Protein AF-A0A810QKS9-F1 (afdb_monomer_lite)

Radius of gyration: 25.67 Å; chains: 1; bounding box: 70×46×66 Å

Foldseek 3Di:
DFWEKEWEAEPVQWIKIWPIDDDAQVRVVVVPPDPKHFQGDPVVLLVLQFPDLDPVSVLVSLLVSQVRIDDPPDPDGDPSDMDTDDPPDDDPQGQKYKYAYSDAALCSGGIDMDRDPQFTCDPHHNGTFGNCSDPPGCPVPVVVVPLDDPQVVVVCVVVVDAQWWDDPHWIWGFNAWDQDPVGIDTWTATSRGPTDDDPPDTHHPVVLVVLLVQLLVPLQPCQVVLVVCVVDDPVSLLVSLLSSLQSLCVVLHPPNPLDCPDPSSVVSLVSNCRSPPVSPSDDCLPPPVSLVSSCVSHVSSSCVVNVD

Organism: NCBI:txid2714358

Sequence (308 aa):
MTRRRVIFVCKDGRRYITEEYSGDRSEYAARGRCLDSCDMDWPEIRDIFQEPATYTQFIKANLRAQAAYHSFRSENGNSGIVRNLRKGREGPYADKILFVYAAPLATGGRIFETNYTCFTPVPGLPYPACTGQGKKPCLECPLRQSFQTAELAQLQAEHNWPRAVHTDGDDAYLIGSQSNQAGLVPVYLFPDCQCALSSETLYPAEEYYRLREILRNDPSAFDDQCDLFRSYPLDWYKELALYAMRCVARTHGSPMAESVHDQSGQTAHDISKAIFEEQDLFDPYTDAAFLAAAERILPWYIRRYVNR

Secondary structure (DSSP, 8-state):
--EEEEEEE-TTS-EEEEPPEE--HHHHHHH-S-S-EESS-HHHHHHTTSS--SHHHHHHHHHHHHTTEE-TT-SS-----EEE--TTPPPPP-SEEEEEESS--TTS--EEEES-S-EE--TT-SSPEE-S--SS-GGG-HHHHH---HHHHHHHHHHT--SEEEETTEEEEEEEEEEETTEEEEEEE-TT--B---GGG-EEHHHHHHHHHHHHH-GGGGTT-HHHHHTS-HHHHHHHHHHHHHHHHHHH-SS--S-TTSHHHHHHHHHHHHHHTTT-SS-TTT-HHHHHHHHHHSHHHHHHHH--

pLDDT: mean 74.03, std 13.74, range [42.56, 93.38]

Structure (mmCIF, N/CA/C/O backbone):
data_AF-A0A810QKS9-F1
#
_entry.id   AF-A0A810QKS9-F1
#
loop_
_atom_site.group_PDB
_atom_site.id
_atom_site.type_symbol
_atom_site.label_atom_id
_atom_site.label_alt_id
_atom_site.label_comp_id
_atom_site.label_asym_id
_atom_site.label_entity_id
_atom_site.label_seq_id
_atom_site.pdbx_PDB_ins_code
_atom_site.Cartn_x
_atom_site.Cartn_y
_atom_site.Cartn_z
_atom_site.occupancy
_atom_site.B_iso_or_equiv
_atom_site.auth_seq_id
_atom_site.auth_comp_id
_atom_site.auth_asym_id
_atom_site.auth_atom_id
_atom_site.pdbx_PDB_model_num
ATOM 1 N N . MET A 1 1 ? 18.963 -9.579 -20.431 1.00 82.56 1 MET A N 1
ATOM 2 C CA . MET A 1 1 ? 19.547 -8.280 -20.050 1.00 82.56 1 MET A CA 1
ATOM 3 C C . MET A 1 1 ? 18.526 -7.579 -19.197 1.00 82.56 1 MET A C 1
ATOM 5 O O . MET A 1 1 ? 17.358 -7.568 -19.574 1.00 82.56 1 MET A O 1
ATOM 9 N N . THR A 1 2 ? 18.944 -7.085 -18.044 1.00 85.94 2 THR A N 1
ATOM 10 C CA . THR A 1 2 ? 18.061 -6.407 -17.101 1.00 85.94 2 THR A CA 1
ATOM 11 C C . THR A 1 2 ? 17.600 -5.082 -17.702 1.00 85.94 2 THR A C 1
ATOM 13 O O . THR A 1 2 ? 18.422 -4.281 -18.154 1.00 85.94 2 THR A O 1
ATOM 16 N N . ARG A 1 3 ? 16.285 -4.846 -17.722 1.00 83.56 3 ARG A N 1
ATOM 17 C CA . ARG A 1 3 ? 15.701 -3.590 -18.203 1.00 83.56 3 ARG A CA 1
ATOM 18 C C . ARG A 1 3 ? 15.574 -2.615 -17.055 1.00 83.56 3 ARG A C 1
ATOM 20 O O . ARG A 1 3 ? 14.871 -2.887 -16.081 1.00 83.56 3 ARG A O 1
ATOM 27 N N . ARG A 1 4 ? 16.238 -1.474 -17.167 1.00 89.94 4 ARG A N 1
ATOM 28 C CA . ARG A 1 4 ? 16.298 -0.468 -16.112 1.00 89.94 4 ARG A CA 1
ATOM 29 C C . ARG A 1 4 ? 15.712 0.845 -16.604 1.00 89.94 4 ARG A C 1
ATOM 31 O O . ARG A 1 4 ? 15.828 1.186 -17.778 1.00 89.94 4 ARG A O 1
ATOM 38 N N . ARG A 1 5 ? 15.069 1.602 -15.724 1.00 88.75 5 ARG A N 1
ATOM 39 C CA . ARG A 1 5 ? 14.619 2.971 -16.019 1.00 88.75 5 ARG A CA 1
ATOM 40 C C . ARG A 1 5 ? 15.006 3.900 -14.890 1.00 88.75 5 ARG A C 1
ATOM 42 O O . ARG A 1 5 ? 15.047 3.482 -13.737 1.00 88.75 5 ARG A O 1
ATOM 49 N N . VAL A 1 6 ? 15.248 5.162 -15.218 1.00 90.25 6 VAL A N 1
ATOM 50 C CA . VAL A 1 6 ? 15.557 6.182 -14.220 1.00 90.25 6 VAL A CA 1
ATOM 51 C C . VAL A 1 6 ? 14.395 7.167 -14.146 1.00 90.25 6 VAL A C 1
ATOM 53 O O . VAL A 1 6 ? 13.896 7.636 -15.171 1.00 90.25 6 VAL A O 1
ATOM 56 N N . ILE A 1 7 ? 13.932 7.458 -12.934 1.00 87.75 7 ILE A N 1
ATOM 57 C CA . ILE A 1 7 ? 12.869 8.421 -12.658 1.00 87.75 7 ILE A CA 1
ATOM 58 C C . ILE A 1 7 ? 13.458 9.567 -11.849 1.00 87.75 7 ILE A C 1
ATOM 60 O O . ILE A 1 7 ? 13.841 9.389 -10.697 1.00 87.75 7 ILE A O 1
ATOM 64 N N . PHE A 1 8 ? 13.470 10.763 -12.425 1.00 88.75 8 PHE A N 1
ATOM 65 C CA . PHE A 1 8 ? 13.762 11.980 -11.687 1.00 88.75 8 PHE A CA 1
ATOM 66 C C . PHE A 1 8 ? 12.512 12.533 -11.031 1.00 88.75 8 PHE A C 1
ATOM 68 O O . PHE A 1 8 ? 11.463 12.659 -11.673 1.00 88.75 8 PHE A O 1
ATOM 75 N N . VAL A 1 9 ? 12.646 12.919 -9.770 1.00 84.81 9 VAL A N 1
ATOM 76 C CA . VAL A 1 9 ? 11.569 13.507 -8.992 1.00 84.81 9 VAL A CA 1
ATOM 77 C C . VAL A 1 9 ? 11.935 14.918 -8.556 1.00 84.81 9 VAL A C 1
ATOM 79 O O . VAL A 1 9 ? 12.884 15.143 -7.806 1.00 84.81 9 VAL A O 1
ATOM 82 N N . CYS A 1 10 ? 11.136 15.879 -9.009 1.00 82.69 10 CYS A N 1
ATOM 83 C CA . CYS A 1 10 ? 11.227 17.272 -8.607 1.00 82.69 10 CYS A CA 1
ATOM 84 C C . CYS A 1 10 ? 10.698 17.510 -7.186 1.00 82.69 10 CYS A C 1
ATOM 86 O O . CYS A 1 10 ? 9.869 16.761 -6.673 1.00 82.69 10 CYS A O 1
ATOM 88 N N . LYS A 1 11 ? 11.124 18.630 -6.586 1.00 78.00 11 LYS A N 1
ATOM 89 C CA . LYS A 1 11 ? 10.658 19.095 -5.266 1.00 78.00 11 LYS A CA 1
ATOM 90 C C . LYS A 1 11 ? 9.143 19.320 -5.198 1.00 78.00 11 LYS A C 1
ATOM 92 O O . LYS A 1 11 ? 8.553 19.175 -4.141 1.00 78.00 11 LYS A O 1
ATOM 97 N N . ASP A 1 12 ? 8.528 19.662 -6.327 1.00 73.94 12 ASP A N 1
ATOM 98 C CA . ASP A 1 12 ? 7.083 19.875 -6.470 1.00 73.94 12 ASP A CA 1
ATOM 99 C C . ASP A 1 12 ? 6.299 18.586 -6.790 1.00 73.94 12 ASP A C 1
ATOM 101 O O . ASP A 1 12 ? 5.118 18.639 -7.129 1.00 73.94 12 ASP A O 1
ATOM 105 N N . GLY A 1 13 ? 6.954 17.422 -6.731 1.00 71.00 13 GLY A N 1
ATOM 106 C CA . GLY A 1 13 ? 6.340 16.120 -6.981 1.00 71.00 13 GLY A CA 1
ATOM 107 C C . GLY A 1 13 ? 6.195 15.746 -8.459 1.00 71.00 13 GLY A C 1
ATOM 108 O O . GLY A 1 13 ? 5.726 14.645 -8.758 1.00 71.00 13 GLY A O 1
ATOM 109 N N . ARG A 1 14 ? 6.609 16.599 -9.411 1.00 80.12 14 ARG A N 1
ATOM 110 C CA . ARG A 1 14 ? 6.653 16.214 -10.833 1.00 80.12 14 ARG A CA 1
ATOM 111 C C . ARG A 1 14 ? 7.694 15.124 -11.066 1.00 80.12 14 ARG A C 1
ATOM 113 O O . ARG A 1 14 ? 8.787 15.160 -10.504 1.00 80.12 14 ARG A O 1
ATOM 120 N N . ARG A 1 15 ? 7.357 14.173 -11.939 1.00 83.56 15 ARG A N 1
ATOM 121 C CA . ARG A 1 15 ? 8.188 13.002 -12.238 1.00 83.56 15 ARG A CA 1
ATOM 122 C C . ARG A 1 15 ? 8.530 12.943 -13.715 1.00 83.56 15 ARG A C 1
ATOM 124 O O . ARG A 1 15 ? 7.676 13.194 -14.570 1.00 83.56 15 ARG A O 1
ATOM 131 N N . TYR A 1 16 ? 9.764 12.565 -13.999 1.00 86.62 16 TYR A N 1
ATOM 132 C CA . TYR A 1 16 ? 10.303 12.474 -15.344 1.00 86.62 16 TYR A CA 1
ATOM 133 C C . TYR A 1 16 ? 11.022 11.147 -15.507 1.00 86.62 16 TYR A C 1
ATOM 135 O O . TYR A 1 16 ? 11.885 10.822 -14.704 1.00 86.62 16 TYR A O 1
ATOM 143 N N . ILE A 1 17 ? 10.654 10.376 -16.522 1.00 87.00 17 ILE A N 1
ATOM 144 C CA . ILE A 1 17 ? 11.193 9.038 -16.752 1.00 87.00 17 ILE A CA 1
ATOM 145 C C . ILE A 1 17 ? 12.043 9.015 -18.016 1.00 87.00 17 ILE A C 1
ATOM 147 O O . ILE A 1 17 ? 11.663 9.596 -19.036 1.00 87.00 17 ILE A O 1
ATOM 151 N N . THR A 1 18 ? 13.185 8.344 -17.943 1.00 89.00 18 THR A N 1
ATOM 152 C CA . THR A 1 18 ? 14.065 8.112 -19.090 1.00 89.00 18 THR A CA 1
ATOM 153 C C . THR A 1 18 ? 13.508 7.034 -20.015 1.00 89.00 18 THR A C 1
ATOM 155 O O . THR A 1 18 ? 12.589 6.271 -19.681 1.00 89.00 18 THR A O 1
ATOM 158 N N . GLU A 1 19 ? 14.124 6.916 -21.185 1.00 85.56 19 GLU A N 1
ATOM 159 C CA . GLU A 1 19 ? 14.077 5.676 -21.952 1.00 85.56 19 GLU A CA 1
ATOM 160 C C . GLU A 1 19 ? 14.700 4.504 -21.173 1.00 85.56 19 GLU A C 1
ATOM 162 O O . GLU A 1 19 ? 15.240 4.662 -20.072 1.00 85.56 19 GLU A O 1
ATOM 167 N N . GLU A 1 20 ? 14.511 3.301 -21.703 1.00 86.25 20 GLU A N 1
ATOM 168 C CA . GLU A 1 20 ? 15.001 2.079 -21.075 1.00 86.25 20 GLU A CA 1
ATOM 169 C C . GLU A 1 20 ? 16.515 1.944 -21.251 1.00 86.25 20 GLU A C 1
ATOM 171 O O . GLU A 1 20 ? 17.041 2.112 -22.345 1.00 86.25 20 GLU A O 1
ATOM 176 N N . TYR A 1 21 ? 17.187 1.586 -20.164 1.00 88.69 21 TYR A N 1
ATOM 177 C CA . TYR A 1 21 ? 18.567 1.134 -20.118 1.00 88.69 21 TYR A CA 1
ATOM 178 C C . TYR A 1 21 ? 18.559 -0.395 -20.094 1.00 88.69 21 TYR A C 1
ATOM 180 O O . TYR A 1 21 ? 18.263 -1.006 -19.065 1.00 88.69 21 TYR A O 1
ATOM 188 N N . SER A 1 22 ? 18.803 -1.022 -21.243 1.00 88.44 22 SER A N 1
ATOM 189 C CA . SER A 1 22 ? 18.749 -2.480 -21.379 1.00 88.44 22 SER A CA 1
ATOM 190 C C . SER A 1 22 ? 20.156 -3.059 -21.319 1.00 88.44 22 SER A C 1
ATOM 192 O O . SER A 1 22 ? 20.944 -2.851 -22.238 1.00 88.44 22 SER A O 1
ATOM 194 N N . GLY A 1 23 ? 20.470 -3.795 -20.252 1.00 88.38 23 GLY A N 1
ATOM 195 C CA . GLY A 1 23 ? 21.810 -4.351 -20.059 1.00 88.38 23 GLY A CA 1
ATOM 196 C C . GLY A 1 23 ? 22.832 -3.346 -19.518 1.00 88.38 23 GLY A C 1
ATOM 197 O O . GLY A 1 23 ? 22.568 -2.147 -19.444 1.00 88.38 23 GLY A O 1
ATOM 198 N N . ASP A 1 24 ? 24.002 -3.853 -19.156 1.00 91.38 24 ASP A N 1
ATOM 199 C CA . ASP A 1 24 ? 25.227 -3.123 -18.829 1.00 91.38 24 ASP A CA 1
ATOM 200 C C . ASP A 1 24 ? 26.437 -3.863 -19.434 1.00 91.38 24 ASP A C 1
ATOM 202 O O . ASP A 1 24 ? 26.260 -4.914 -20.061 1.00 91.38 24 ASP A O 1
ATOM 206 N N . ARG A 1 25 ? 27.655 -3.322 -19.306 1.00 92.31 25 ARG A N 1
ATOM 207 C CA . ARG A 1 25 ? 28.870 -3.909 -19.901 1.00 92.31 25 ARG A CA 1
ATOM 208 C C . ARG A 1 25 ? 29.005 -5.408 -19.612 1.00 92.31 25 ARG A C 1
ATOM 210 O O . ARG A 1 25 ? 29.181 -6.196 -20.545 1.00 92.31 25 ARG A O 1
ATOM 217 N N . SER A 1 26 ? 28.889 -5.811 -18.348 1.00 90.62 26 SER A N 1
ATOM 218 C CA . SER A 1 26 ? 28.980 -7.214 -17.929 1.00 90.62 26 SER A CA 1
ATOM 219 C C . SER A 1 26 ? 27.865 -8.079 -18.527 1.00 90.62 26 SER A C 1
ATOM 221 O O . SER A 1 26 ? 28.126 -9.185 -19.005 1.00 90.62 26 SER A O 1
ATOM 223 N N . GLU A 1 27 ? 26.624 -7.585 -18.562 1.00 91.56 27 GLU A N 1
ATOM 224 C CA . GLU A 1 27 ? 25.493 -8.300 -19.166 1.00 91.56 27 GLU A CA 1
ATOM 225 C C . GLU A 1 27 ? 25.637 -8.461 -20.689 1.00 91.56 27 GLU A C 1
ATOM 227 O O . GLU A 1 27 ? 25.261 -9.506 -21.228 1.00 91.56 27 GLU A O 1
ATOM 232 N N . TYR A 1 28 ? 26.189 -7.464 -21.389 1.00 89.19 28 TYR A N 1
ATOM 233 C CA . TYR A 1 28 ? 26.483 -7.554 -22.823 1.00 89.19 28 TYR A CA 1
ATOM 234 C C . TYR A 1 28 ? 27.626 -8.535 -23.102 1.00 89.19 28 TYR A C 1
ATOM 236 O O . TYR A 1 28 ? 27.492 -9.381 -23.987 1.00 89.19 28 TYR A O 1
ATOM 244 N N . ALA A 1 29 ? 28.701 -8.498 -22.308 1.00 86.50 29 ALA A N 1
ATOM 245 C CA . ALA A 1 29 ? 29.818 -9.435 -22.429 1.00 86.50 29 ALA A CA 1
ATOM 246 C C . ALA A 1 29 ? 29.372 -10.893 -22.210 1.00 86.50 29 ALA A C 1
ATOM 248 O O . ALA A 1 29 ? 29.742 -11.783 -22.977 1.00 86.50 29 ALA A O 1
ATOM 249 N N . ALA A 1 30 ? 28.513 -11.137 -21.214 1.00 86.94 30 ALA A N 1
ATOM 250 C CA . ALA A 1 30 ? 27.965 -12.463 -20.926 1.00 86.94 30 ALA A CA 1
ATOM 251 C C . ALA A 1 30 ? 27.002 -12.978 -22.013 1.00 86.94 30 ALA A C 1
ATOM 253 O O . ALA A 1 30 ? 26.828 -14.187 -22.172 1.00 86.94 30 ALA A O 1
ATOM 254 N N . ARG A 1 31 ? 26.369 -12.078 -22.777 1.00 80.31 31 ARG A N 1
ATOM 255 C CA . ARG A 1 31 ? 25.397 -12.427 -23.825 1.00 80.31 31 ARG A CA 1
ATOM 256 C C . ARG A 1 31 ? 26.047 -12.998 -25.096 1.00 80.31 31 ARG A C 1
ATOM 258 O O . ARG A 1 31 ? 25.349 -13.621 -25.898 1.00 80.31 31 ARG A O 1
ATOM 265 N N . GLY A 1 32 ? 27.355 -12.831 -25.297 1.00 70.69 32 GLY A N 1
ATOM 266 C CA . GLY A 1 32 ? 28.068 -13.358 -26.466 1.00 70.69 32 GLY A CA 1
ATOM 267 C C . GLY A 1 32 ? 27.872 -12.503 -27.725 1.00 70.69 32 GLY A C 1
ATOM 268 O O . GLY A 1 32 ? 28.113 -11.305 -27.679 1.00 70.69 32 GLY A O 1
ATOM 269 N N . ARG A 1 33 ? 27.475 -13.098 -28.866 1.00 68.12 33 ARG A N 1
ATOM 270 C CA . ARG A 1 33 ? 27.369 -12.443 -30.199 1.00 68.12 33 ARG A CA 1
ATOM 271 C C . ARG A 1 33 ? 26.273 -11.355 -30.268 1.00 68.12 33 ARG A C 1
ATOM 273 O O . ARG A 1 33 ? 25.289 -11.506 -30.990 1.00 68.12 33 ARG A O 1
ATOM 280 N N . CYS A 1 34 ? 26.423 -10.268 -29.522 1.00 70.25 34 CYS A N 1
ATOM 281 C CA . CYS A 1 34 ? 25.608 -9.065 -29.610 1.00 70.25 34 CYS A CA 1
ATOM 282 C C . CYS A 1 34 ? 26.444 -7.960 -30.267 1.00 70.25 34 CYS A C 1
ATOM 284 O O . CYS A 1 34 ? 27.600 -7.770 -29.903 1.00 70.25 34 CYS A O 1
ATOM 286 N N . LEU A 1 35 ? 25.883 -7.288 -31.275 1.00 77.69 35 LEU A N 1
ATOM 287 C CA . LEU A 1 35 ? 26.526 -6.134 -31.917 1.00 77.69 35 LEU A CA 1
ATOM 288 C C . LEU A 1 35 ? 26.316 -4.844 -31.118 1.00 77.69 35 LEU A C 1
ATOM 290 O O . LEU A 1 35 ? 27.048 -3.882 -31.325 1.00 77.69 35 LEU A O 1
ATOM 294 N N . ASP A 1 36 ? 25.319 -4.834 -30.232 1.00 83.31 36 ASP A N 1
ATOM 295 C CA . ASP A 1 36 ? 25.108 -3.748 -29.287 1.00 83.31 36 ASP A CA 1
ATOM 296 C C . ASP A 1 36 ? 26.025 -3.953 -28.074 1.00 83.31 36 ASP A C 1
ATOM 298 O O . ASP A 1 36 ? 26.280 -5.089 -27.654 1.00 83.31 36 ASP A O 1
ATOM 302 N N . SER A 1 37 ? 26.518 -2.857 -27.508 1.00 86.75 37 SER A N 1
ATOM 303 C CA . SER A 1 37 ? 27.416 -2.888 -26.356 1.00 86.75 37 SER A CA 1
ATOM 304 C C . SER A 1 37 ? 27.164 -1.723 -25.404 1.00 86.75 37 SER A C 1
ATOM 306 O O . SER A 1 37 ? 26.451 -0.765 -25.716 1.00 86.75 37 SER A O 1
ATOM 308 N N . CYS A 1 38 ? 27.753 -1.821 -24.215 1.00 90.06 38 CYS A N 1
ATOM 309 C CA . CYS A 1 38 ? 27.807 -0.733 -23.256 1.00 90.06 38 CYS A CA 1
ATOM 310 C C . CYS A 1 38 ? 29.219 -0.623 -22.675 1.00 90.06 38 CYS A C 1
ATOM 312 O O . CYS A 1 38 ? 29.832 -1.643 -22.354 1.00 90.06 38 CYS A O 1
ATOM 314 N N . ASP A 1 39 ? 29.722 0.600 -22.525 1.00 91.50 39 ASP A N 1
ATOM 315 C CA . ASP A 1 39 ? 31.062 0.859 -21.982 1.00 91.50 39 ASP A CA 1
ATOM 316 C C . ASP A 1 39 ? 31.119 0.753 -20.452 1.00 91.50 39 ASP A C 1
ATOM 318 O O . ASP A 1 39 ? 32.199 0.592 -19.875 1.00 91.50 39 ASP A O 1
ATOM 322 N N . MET A 1 40 ? 29.962 0.849 -19.793 1.00 92.31 40 MET A N 1
ATOM 323 C CA . MET A 1 40 ? 29.830 0.996 -18.345 1.00 92.31 40 MET A CA 1
ATOM 324 C C . MET A 1 40 ? 29.010 -0.138 -17.728 1.00 92.31 40 MET A C 1
ATOM 326 O O . MET A 1 40 ? 28.017 -0.601 -18.295 1.00 92.31 40 MET A O 1
ATOM 330 N N . ASP A 1 41 ? 29.402 -0.563 -16.533 1.00 92.38 41 ASP A N 1
ATOM 331 C CA . ASP A 1 41 ? 28.567 -1.395 -15.674 1.00 92.38 41 ASP A CA 1
ATOM 332 C C . ASP A 1 41 ? 27.485 -0.552 -14.982 1.00 92.38 41 ASP A C 1
ATOM 334 O O . ASP A 1 41 ? 27.598 0.669 -14.832 1.00 92.38 41 ASP A O 1
ATOM 338 N N . TRP A 1 42 ? 26.410 -1.201 -14.523 1.00 91.94 42 TRP A N 1
ATOM 339 C CA . TRP A 1 42 ? 25.295 -0.485 -13.903 1.00 91.94 42 TRP A CA 1
ATOM 340 C C . TRP A 1 42 ? 25.683 0.421 -12.715 1.00 91.94 42 TRP A C 1
ATOM 342 O O . TRP A 1 42 ? 25.140 1.524 -12.641 1.00 91.94 42 TRP A O 1
ATOM 352 N N . PRO A 1 43 ? 26.608 0.045 -11.805 1.00 89.94 43 PRO A N 1
ATOM 353 C CA . PRO A 1 43 ? 27.059 0.950 -10.746 1.00 89.94 43 PRO A CA 1
ATOM 354 C C . PRO A 1 43 ? 27.662 2.259 -11.277 1.00 89.94 43 PRO A C 1
ATOM 356 O O . PRO A 1 43 ? 27.355 3.323 -10.751 1.00 89.94 43 PRO A O 1
ATOM 359 N N . GLU A 1 44 ? 28.432 2.205 -12.368 1.00 90.50 44 GLU A N 1
ATOM 360 C CA . GLU A 1 44 ? 29.043 3.388 -12.991 1.00 90.50 44 GLU A CA 1
ATOM 361 C C . GLU A 1 44 ? 27.968 4.297 -13.613 1.00 90.50 44 GLU A C 1
ATOM 363 O O . GLU A 1 44 ? 28.011 5.519 -13.470 1.00 90.50 44 GLU A O 1
ATOM 368 N N . ILE A 1 45 ? 26.948 3.701 -14.243 1.00 91.56 45 ILE A N 1
ATOM 369 C CA . ILE A 1 45 ? 25.789 4.433 -14.776 1.00 91.56 45 ILE A CA 1
ATOM 370 C C . ILE A 1 45 ? 24.985 5.075 -13.641 1.00 91.56 45 ILE A C 1
ATOM 372 O O . ILE A 1 45 ? 24.590 6.237 -13.740 1.00 91.56 45 ILE A O 1
ATOM 376 N N . ARG A 1 46 ? 24.750 4.339 -12.550 1.00 90.81 46 ARG A N 1
ATOM 377 C CA . ARG A 1 46 ? 24.056 4.831 -11.353 1.00 90.81 46 ARG A CA 1
ATOM 378 C C . ARG A 1 46 ? 24.778 6.039 -10.754 1.00 90.81 46 ARG A C 1
ATOM 380 O O . ARG A 1 46 ? 24.110 6.995 -10.357 1.00 90.81 46 ARG A O 1
ATOM 387 N N . ASP A 1 47 ? 26.108 6.027 -10.736 1.00 90.56 47 ASP A N 1
ATOM 388 C CA . ASP A 1 47 ? 26.912 7.103 -10.155 1.00 90.56 47 ASP A CA 1
ATOM 389 C C . ASP A 1 47 ? 26.771 8.441 -10.895 1.00 90.56 47 ASP A C 1
ATOM 391 O O . ASP A 1 47 ? 26.779 9.506 -10.274 1.00 90.56 47 ASP A O 1
ATOM 395 N N . ILE A 1 48 ? 26.506 8.410 -12.206 1.00 92.38 48 ILE A N 1
ATOM 396 C CA . ILE A 1 48 ? 26.212 9.612 -13.009 1.00 92.38 48 ILE A CA 1
ATOM 397 C C . ILE A 1 48 ? 24.983 10.372 -12.471 1.00 92.38 48 ILE A C 1
ATOM 399 O O . ILE A 1 48 ? 24.875 11.591 -12.641 1.00 92.38 48 ILE A O 1
ATOM 403 N N . PHE A 1 49 ? 24.064 9.674 -11.802 1.00 90.88 49 PHE A N 1
ATOM 404 C CA . PHE A 1 49 ? 22.810 10.223 -11.297 1.00 90.88 49 PHE A CA 1
ATOM 405 C C . PHE A 1 49 ? 22.822 10.606 -9.805 1.00 90.88 49 PHE A C 1
ATOM 407 O O . PHE A 1 49 ? 21.768 10.983 -9.295 1.00 90.88 49 PHE A O 1
ATOM 414 N N . GLN A 1 50 ? 23.959 10.568 -9.097 1.00 84.25 50 GLN A N 1
ATOM 415 C CA . GLN A 1 50 ? 23.996 10.949 -7.669 1.00 84.25 50 GLN A CA 1
ATOM 416 C C . GLN A 1 50 ? 23.829 12.458 -7.427 1.00 84.25 50 GLN A C 1
ATOM 418 O O . GLN A 1 50 ? 23.094 12.884 -6.535 1.00 84.25 50 GLN A O 1
ATOM 423 N N . GLU A 1 51 ? 24.501 13.264 -8.244 1.00 80.56 51 GLU A N 1
ATOM 424 C CA . GLU A 1 51 ? 24.594 14.722 -8.095 1.00 80.56 51 GLU A CA 1
ATOM 425 C C . GLU A 1 51 ? 23.410 15.544 -8.655 1.00 80.56 51 GLU A C 1
ATOM 427 O O . GLU A 1 51 ? 23.135 16.627 -8.125 1.00 80.56 51 GLU A O 1
ATOM 432 N N . PRO A 1 52 ? 22.686 15.117 -9.715 1.00 85.94 52 PRO A N 1
ATOM 433 C CA . PRO A 1 52 ? 21.596 15.901 -10.288 1.00 85.94 52 PRO A CA 1
ATOM 434 C C . PRO A 1 52 ? 20.528 16.340 -9.275 1.00 85.94 52 PRO A C 1
ATOM 436 O O . PRO A 1 52 ? 19.737 15.546 -8.776 1.00 85.94 52 PRO A O 1
ATOM 439 N N . ALA A 1 53 ? 20.453 17.650 -9.031 1.00 85.25 53 ALA A N 1
ATOM 440 C CA . ALA A 1 53 ? 19.482 18.285 -8.134 1.00 85.25 53 ALA A CA 1
ATOM 441 C C . ALA A 1 53 ? 18.337 18.982 -8.889 1.00 85.25 53 ALA A C 1
ATOM 443 O O . ALA A 1 53 ? 17.346 19.416 -8.301 1.00 85.25 53 ALA A O 1
ATOM 444 N N . THR A 1 54 ? 18.486 19.148 -10.202 1.00 90.00 54 THR A N 1
ATOM 445 C CA . THR A 1 54 ? 17.557 19.881 -11.066 1.00 90.00 54 THR A CA 1
ATOM 446 C C . THR A 1 54 ? 17.244 19.073 -12.315 1.00 90.00 54 THR A C 1
ATOM 448 O O . THR A 1 54 ? 18.053 18.257 -12.754 1.00 90.00 54 THR A O 1
ATOM 451 N N . TYR A 1 55 ? 16.093 19.344 -12.934 1.00 88.38 55 TYR A N 1
ATOM 452 C CA . TYR A 1 55 ? 15.699 18.686 -14.182 1.00 88.38 55 TYR A CA 1
ATOM 453 C C . TYR A 1 55 ? 16.771 18.842 -15.272 1.00 88.38 55 TYR A C 1
ATOM 455 O O . TYR A 1 55 ? 17.141 17.873 -15.920 1.00 88.38 55 TYR A O 1
ATOM 463 N N . THR A 1 56 ? 17.352 20.034 -15.420 1.00 91.06 56 THR A N 1
ATOM 464 C CA . THR A 1 56 ? 18.411 20.287 -16.406 1.00 91.06 56 THR A CA 1
ATOM 465 C C . THR A 1 56 ? 19.672 19.463 -16.137 1.00 91.06 56 THR A C 1
ATOM 467 O O . THR A 1 56 ? 20.261 18.923 -17.071 1.00 91.06 56 THR A O 1
ATOM 470 N N . GLN A 1 57 ? 20.092 19.335 -14.873 1.00 92.81 57 GLN A N 1
ATOM 471 C CA . GLN A 1 57 ? 21.215 18.463 -14.508 1.00 92.81 57 GLN A CA 1
ATOM 472 C C . GLN A 1 57 ? 20.878 16.992 -14.761 1.00 92.81 57 GLN A C 1
ATOM 474 O O . GLN A 1 57 ? 21.726 16.255 -15.253 1.00 92.81 57 GLN A O 1
ATOM 479 N N . PHE A 1 58 ? 19.637 16.586 -14.494 1.00 93.38 58 PHE A N 1
ATOM 480 C CA . PHE A 1 58 ? 19.171 15.231 -14.757 1.00 93.38 58 PHE A CA 1
ATOM 481 C C . PHE A 1 58 ? 19.180 14.892 -16.252 1.00 93.38 58 PHE A C 1
ATOM 483 O O . PHE A 1 58 ? 19.647 13.823 -16.623 1.00 93.38 58 PHE A O 1
ATOM 490 N N . ILE A 1 59 ? 18.752 15.809 -17.127 1.00 92.06 59 ILE A N 1
ATOM 491 C CA . ILE A 1 59 ? 18.846 15.621 -18.583 1.00 92.06 59 ILE A CA 1
ATOM 492 C C . ILE A 1 59 ? 20.302 15.458 -19.028 1.00 92.06 59 ILE A C 1
ATOM 494 O O . ILE A 1 59 ? 20.605 14.563 -19.811 1.00 92.06 59 ILE A O 1
ATOM 498 N N . LYS A 1 60 ? 21.223 16.278 -18.506 1.00 91.44 60 LYS A N 1
ATOM 499 C CA . LYS A 1 60 ? 22.657 16.152 -18.818 1.00 91.44 60 LYS A CA 1
ATOM 500 C C . LYS A 1 60 ? 23.234 14.816 -18.342 1.00 91.44 60 LYS A C 1
ATOM 502 O O . LYS A 1 60 ? 23.990 14.189 -19.0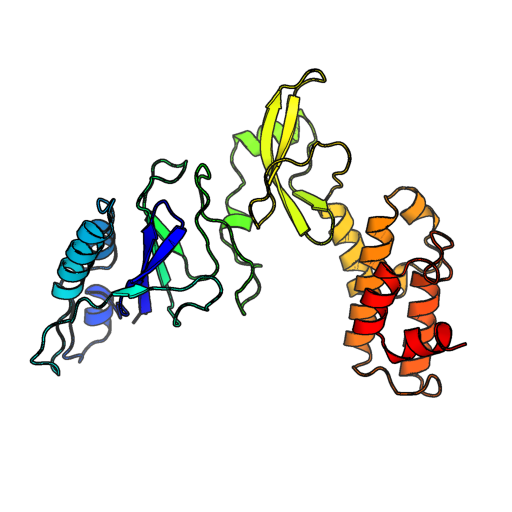78 1.00 91.44 60 LYS A O 1
ATOM 507 N N . ALA A 1 61 ? 22.852 14.371 -17.147 1.00 93.25 61 ALA A N 1
ATOM 508 C CA . ALA A 1 61 ? 23.212 13.059 -16.618 1.00 93.25 61 ALA A CA 1
ATOM 509 C C . ALA A 1 61 ? 22.657 11.925 -17.495 1.00 93.25 61 ALA A C 1
ATOM 511 O O . ALA A 1 61 ? 23.403 11.025 -17.865 1.00 93.25 61 ALA A O 1
ATOM 512 N N . ASN A 1 62 ? 21.393 12.023 -17.918 1.00 93.19 62 ASN A N 1
ATOM 513 C CA . ASN A 1 62 ? 20.760 11.069 -18.828 1.00 93.19 62 ASN A CA 1
ATOM 514 C C . ASN A 1 62 ? 21.496 10.984 -20.169 1.00 93.19 62 ASN A C 1
ATOM 516 O O . ASN A 1 62 ? 21.782 9.889 -20.632 1.00 93.19 62 ASN A O 1
ATOM 520 N N . LEU A 1 63 ? 21.857 12.120 -20.769 1.00 90.44 63 LEU A N 1
ATOM 521 C CA . LEU A 1 63 ? 22.634 12.145 -22.012 1.00 90.44 63 LEU A CA 1
ATOM 522 C C . LEU A 1 63 ? 24.006 11.484 -21.844 1.00 90.44 63 LEU A C 1
ATOM 524 O O . LEU A 1 63 ? 24.418 10.705 -22.697 1.00 90.44 63 LEU A O 1
ATOM 528 N N . ARG A 1 64 ? 24.695 11.749 -20.728 1.00 90.75 64 ARG A N 1
ATOM 529 C CA . ARG A 1 64 ? 25.991 11.130 -20.425 1.00 90.75 64 ARG A CA 1
ATOM 530 C C . ARG A 1 64 ? 25.876 9.617 -20.227 1.00 90.75 64 ARG A C 1
ATOM 532 O O . ARG A 1 64 ? 26.708 8.886 -20.746 1.00 90.75 64 ARG A O 1
ATOM 539 N N . ALA A 1 65 ? 24.860 9.159 -19.500 1.00 91.31 65 ALA A N 1
ATOM 540 C CA . ALA A 1 65 ? 24.601 7.737 -19.288 1.00 91.31 65 ALA A CA 1
ATOM 541 C C . ALA A 1 65 ? 24.223 7.026 -20.597 1.00 91.31 65 ALA A C 1
ATOM 543 O O . ALA A 1 65 ? 24.729 5.950 -20.890 1.00 91.31 65 ALA A O 1
ATOM 544 N N . GLN A 1 66 ? 23.376 7.649 -21.418 1.00 88.81 66 GLN A N 1
ATOM 545 C CA . GLN A 1 66 ? 22.985 7.127 -22.727 1.00 88.81 66 GLN A CA 1
ATOM 546 C C . GLN A 1 66 ? 24.163 7.061 -23.705 1.00 88.81 66 GLN A C 1
ATOM 548 O O . GLN A 1 66 ? 24.223 6.140 -24.509 1.00 88.81 66 GLN A O 1
ATOM 553 N N . ALA A 1 67 ? 25.129 7.978 -23.624 1.00 88.12 67 ALA A N 1
ATOM 554 C CA . ALA A 1 67 ? 26.326 7.935 -24.465 1.00 88.12 67 ALA A CA 1
ATOM 555 C C . ALA A 1 67 ? 27.212 6.697 -24.223 1.00 88.12 67 ALA A C 1
ATOM 557 O O . ALA A 1 67 ? 28.049 6.390 -25.064 1.00 88.12 67 ALA A O 1
ATOM 558 N N . ALA A 1 68 ? 27.023 5.982 -23.108 1.00 88.81 68 ALA A N 1
ATOM 559 C CA . ALA A 1 68 ? 27.722 4.730 -22.833 1.00 88.81 68 ALA A CA 1
ATOM 560 C C . ALA A 1 68 ? 27.127 3.520 -23.573 1.00 88.81 68 ALA A C 1
ATOM 562 O O . ALA A 1 68 ? 27.692 2.437 -23.471 1.00 88.81 68 ALA A O 1
ATOM 563 N N . TYR A 1 69 ? 25.984 3.662 -24.256 1.00 87.69 69 TYR A N 1
ATOM 564 C CA . TYR A 1 69 ? 25.324 2.584 -24.999 1.00 87.69 69 TYR A CA 1
ATOM 565 C C . TYR A 1 69 ? 25.528 2.754 -26.501 1.00 87.69 69 TYR A C 1
ATOM 567 O O . TYR A 1 69 ? 25.179 3.788 -27.071 1.00 87.69 69 TYR A O 1
ATOM 575 N N . HIS A 1 70 ? 25.996 1.697 -27.154 1.00 84.31 70 HIS A N 1
ATOM 576 C CA . HIS A 1 70 ? 26.279 1.684 -28.584 1.00 84.31 70 HIS A CA 1
ATOM 577 C C . HIS A 1 70 ? 25.327 0.717 -29.267 1.00 84.31 70 HIS A C 1
ATOM 579 O O . HIS A 1 70 ? 25.388 -0.487 -29.017 1.00 84.31 70 HIS A O 1
ATOM 585 N N . SER A 1 71 ? 24.439 1.238 -30.119 1.00 75.06 71 SER A N 1
ATOM 586 C CA . SER A 1 71 ? 23.614 0.392 -30.980 1.00 75.06 71 SER A CA 1
ATOM 587 C C . SER A 1 71 ? 24.155 0.365 -32.398 1.00 75.06 71 SER A C 1
ATOM 589 O O . SER A 1 71 ? 24.436 1.403 -32.994 1.00 75.06 71 SER A O 1
ATOM 591 N N . PHE A 1 72 ? 24.222 -0.831 -32.976 1.00 58.56 72 PHE A N 1
ATOM 592 C CA . PHE A 1 72 ? 24.681 -1.025 -34.351 1.00 58.56 72 PHE A CA 1
ATOM 593 C C . PHE A 1 72 ? 23.669 -0.532 -35.408 1.00 58.56 72 PHE A C 1
ATOM 595 O O . PHE A 1 72 ? 24.008 -0.416 -36.583 1.00 58.56 72 PHE A O 1
ATOM 602 N N . ARG A 1 73 ? 22.405 -0.273 -35.030 1.00 53.59 73 ARG A N 1
ATOM 603 C CA . ARG A 1 73 ? 21.292 -0.016 -35.971 1.00 53.59 73 ARG A CA 1
ATOM 604 C C . ARG A 1 73 ? 20.837 1.441 -36.093 1.00 53.59 73 ARG A C 1
ATOM 606 O O . ARG A 1 73 ? 19.922 1.702 -36.871 1.00 53.59 73 ARG A O 1
ATOM 613 N N . SER A 1 74 ? 21.429 2.383 -35.367 1.00 52.84 74 SER A N 1
ATOM 614 C CA . SER A 1 74 ? 20.971 3.778 -35.362 1.00 52.84 74 SER A CA 1
ATOM 615 C C . SER A 1 74 ? 22.120 4.757 -35.602 1.00 52.84 74 SER A C 1
ATOM 617 O O . SER A 1 74 ? 22.927 4.992 -34.711 1.00 52.84 74 SER A O 1
ATOM 619 N N . GLU A 1 75 ? 22.146 5.376 -36.789 1.00 47.72 75 GLU A N 1
ATOM 620 C CA . GLU A 1 75 ? 23.023 6.521 -37.118 1.00 47.72 75 GLU A CA 1
ATOM 621 C C . GLU A 1 75 ? 22.677 7.779 -36.298 1.00 47.72 75 GLU A C 1
ATOM 623 O O . GLU A 1 75 ? 23.501 8.677 -36.140 1.00 47.72 75 GLU A O 1
ATOM 628 N N . ASN A 1 76 ? 21.474 7.825 -35.719 1.00 47.81 76 ASN A N 1
ATOM 629 C CA . ASN A 1 76 ? 21.063 8.854 -34.775 1.00 47.81 76 ASN A CA 1
ATOM 630 C C . ASN A 1 76 ? 21.318 8.346 -33.355 1.00 47.81 76 ASN A C 1
ATOM 632 O O . ASN A 1 76 ? 20.615 7.450 -32.886 1.00 47.81 76 ASN A O 1
ATOM 636 N N . GLY A 1 77 ? 22.333 8.907 -32.695 1.00 50.94 77 GLY A N 1
ATOM 637 C CA . GLY A 1 77 ? 22.707 8.563 -31.324 1.00 50.94 77 GLY A CA 1
ATOM 638 C C . GLY A 1 77 ? 21.537 8.628 -30.335 1.00 50.94 77 GLY A C 1
ATOM 639 O O . GLY A 1 77 ? 20.516 9.274 -30.585 1.00 50.94 77 GLY A O 1
ATOM 640 N N . ASN A 1 78 ? 21.702 7.943 -29.200 1.00 54.34 78 ASN A N 1
ATOM 641 C CA . ASN A 1 78 ? 20.677 7.805 -28.167 1.00 54.34 78 ASN A CA 1
ATOM 642 C C . ASN A 1 78 ? 20.053 9.160 -27.812 1.00 54.34 78 ASN A C 1
ATOM 644 O O . ASN A 1 78 ? 20.721 10.083 -27.349 1.00 54.34 78 ASN A O 1
ATOM 648 N N . SER A 1 79 ? 18.745 9.265 -28.044 1.00 58.94 79 SER A N 1
ATOM 649 C CA . SER A 1 79 ? 18.013 10.533 -28.122 1.00 58.94 79 SER A CA 1
ATOM 650 C C . SER A 1 79 ? 17.927 11.314 -26.802 1.00 58.94 79 SER A C 1
ATOM 652 O O . SER A 1 79 ? 17.457 12.453 -26.777 1.00 58.94 79 SER A O 1
ATOM 654 N N . GLY A 1 80 ? 18.339 10.701 -25.686 1.00 62.66 80 GLY A N 1
ATOM 655 C CA . GLY A 1 80 ? 18.256 11.294 -24.355 1.00 62.66 80 GLY A CA 1
ATOM 656 C C . GLY A 1 80 ? 16.830 11.666 -23.946 1.00 62.66 80 GLY A C 1
ATOM 657 O O . GLY A 1 80 ? 16.662 12.507 -23.059 1.00 62.66 80 GLY A O 1
ATOM 658 N N . ILE A 1 81 ? 15.810 11.077 -24.585 1.00 75.06 81 ILE A N 1
ATOM 659 C CA . ILE A 1 81 ? 14.413 11.439 -24.363 1.00 75.06 81 ILE A CA 1
ATOM 660 C C . ILE A 1 81 ? 14.036 11.170 -22.909 1.00 75.06 81 ILE A C 1
ATOM 662 O O . ILE A 1 81 ? 14.255 10.098 -22.340 1.00 75.06 81 ILE A O 1
ATOM 666 N N . VAL A 1 82 ? 13.397 12.173 -22.322 1.00 78.56 82 VAL A N 1
ATOM 667 C CA . VAL A 1 82 ? 12.802 12.099 -20.997 1.00 78.56 82 VAL A CA 1
ATOM 668 C C . VAL A 1 82 ? 11.350 12.532 -21.109 1.00 78.56 82 VAL A C 1
ATOM 670 O O . VAL A 1 82 ? 11.030 13.558 -21.707 1.00 78.56 82 VAL A O 1
ATOM 673 N N . ARG A 1 83 ? 10.448 11.723 -20.554 1.00 83.19 83 ARG A N 1
ATOM 674 C CA . ARG A 1 83 ? 8.998 11.931 -20.645 1.00 83.19 83 ARG A CA 1
ATOM 675 C C . ARG A 1 83 ? 8.433 12.301 -19.285 1.00 83.19 83 ARG A C 1
ATOM 677 O O . ARG A 1 83 ? 8.874 11.788 -18.260 1.00 83.19 83 ARG A O 1
ATOM 684 N N . ASN A 1 84 ? 7.419 13.161 -19.268 1.00 80.81 84 ASN A N 1
ATOM 685 C CA . ASN A 1 84 ? 6.680 13.448 -18.042 1.00 80.81 84 ASN A CA 1
ATOM 686 C C . ASN A 1 84 ? 5.837 12.227 -17.638 1.00 80.81 84 ASN A C 1
ATOM 688 O O . ASN A 1 84 ? 5.012 11.746 -18.419 1.00 80.81 84 ASN A O 1
ATOM 692 N N . LEU A 1 85 ? 6.030 11.746 -16.411 1.00 72.81 85 LEU A N 1
ATOM 693 C CA . LEU A 1 85 ? 5.263 10.650 -15.835 1.00 72.81 85 LEU A CA 1
ATOM 694 C C . LEU A 1 85 ? 4.133 11.218 -14.967 1.00 72.81 85 LEU A C 1
ATOM 696 O O . LEU A 1 85 ? 4.308 11.501 -13.776 1.00 72.81 85 LEU A O 1
ATOM 700 N N . ARG A 1 86 ? 2.957 11.392 -15.581 1.00 65.56 86 ARG A N 1
ATOM 701 C CA . ARG A 1 86 ? 1.768 11.955 -14.919 1.00 65.56 86 ARG A CA 1
ATOM 702 C C . ARG A 1 86 ? 1.364 11.138 -13.682 1.00 65.56 86 ARG A C 1
ATOM 704 O O . ARG A 1 86 ? 1.528 9.918 -13.640 1.00 65.56 86 ARG A O 1
ATOM 711 N N . LYS A 1 87 ? 0.831 11.819 -12.661 1.00 55.59 87 LYS A N 1
ATOM 712 C CA . LYS A 1 87 ? 0.296 11.197 -11.435 1.00 55.59 87 LYS A CA 1
ATOM 713 C C . LYS A 1 87 ? -0.787 10.168 -11.805 1.00 55.59 87 LYS A C 1
ATOM 715 O O . LYS A 1 87 ? -1.613 10.447 -12.668 1.00 55.59 87 LYS A O 1
ATOM 720 N N . GLY A 1 88 ? -0.741 8.979 -11.199 1.00 48.47 88 GLY A N 1
ATOM 721 C CA . GLY A 1 88 ? -1.715 7.899 -11.426 1.00 48.47 88 GLY A CA 1
ATOM 722 C C . GLY A 1 88 ? -1.567 7.095 -12.726 1.00 48.47 88 GLY A C 1
ATOM 723 O O . GLY A 1 88 ? -2.373 6.203 -12.963 1.00 48.47 88 GLY A O 1
ATOM 724 N N . ARG A 1 89 ? -0.565 7.369 -13.578 1.00 54.72 89 ARG A N 1
ATOM 725 C CA . ARG A 1 89 ? -0.237 6.472 -14.700 1.00 54.72 89 ARG A CA 1
ATOM 726 C C . ARG A 1 89 ? 0.815 5.455 -14.281 1.00 54.72 89 ARG A C 1
ATOM 728 O O . ARG A 1 89 ? 1.843 5.838 -13.720 1.00 54.72 89 ARG A O 1
ATOM 735 N N . GLU A 1 90 ? 0.568 4.186 -14.606 1.00 50.69 90 GLU A N 1
ATOM 736 C CA . GLU A 1 90 ? 1.581 3.136 -14.515 1.00 50.69 90 GLU A CA 1
ATOM 737 C C . GLU A 1 90 ? 2.801 3.541 -15.357 1.00 50.69 90 GLU A C 1
ATOM 739 O O . GLU A 1 90 ? 2.678 3.985 -16.505 1.00 50.69 90 GLU A O 1
ATOM 744 N N . GLY A 1 91 ? 3.988 3.439 -14.758 1.00 59.91 91 GLY A N 1
ATOM 745 C CA . GLY A 1 91 ? 5.233 3.576 -15.499 1.00 59.91 91 GLY A CA 1
ATOM 746 C C . GLY A 1 91 ? 5.370 2.430 -16.508 1.00 59.91 91 GLY A C 1
ATOM 747 O O . GLY A 1 91 ? 4.887 1.329 -16.242 1.00 59.91 91 GLY A O 1
ATOM 748 N N . PRO A 1 92 ? 6.010 2.653 -17.668 1.00 65.44 92 PRO A N 1
ATOM 749 C CA . PRO A 1 92 ? 6.338 1.569 -18.587 1.00 65.44 92 PRO A CA 1
ATOM 750 C C . PRO A 1 92 ? 7.145 0.480 -17.870 1.00 65.44 92 PRO A C 1
ATOM 752 O O . PRO A 1 92 ? 7.977 0.786 -17.014 1.00 65.44 92 PRO A O 1
ATOM 755 N N . TYR A 1 93 ? 6.893 -0.777 -18.240 1.00 68.81 93 TYR A N 1
ATOM 756 C CA . TYR A 1 93 ? 7.504 -1.946 -17.611 1.00 68.81 93 TYR A CA 1
ATOM 757 C C . TYR A 1 93 ? 9.041 -1.830 -17.575 1.00 68.81 93 TYR A C 1
ATOM 759 O O . TYR A 1 93 ? 9.665 -1.484 -18.582 1.00 68.81 93 TYR A O 1
ATOM 767 N N . ALA A 1 94 ? 9.637 -2.152 -16.426 1.00 77.62 94 ALA A N 1
ATOM 768 C CA . ALA A 1 94 ? 11.075 -2.305 -16.221 1.00 77.62 94 ALA A CA 1
ATOM 769 C C . ALA A 1 94 ? 11.323 -3.384 -15.155 1.00 77.62 94 ALA A C 1
ATOM 771 O O . ALA A 1 94 ? 10.485 -3.583 -14.278 1.00 77.62 94 ALA A O 1
ATOM 772 N N . ASP A 1 95 ? 12.465 -4.067 -15.231 1.00 80.06 95 ASP A N 1
ATOM 773 C CA . ASP A 1 95 ? 12.876 -5.048 -14.222 1.00 80.06 95 ASP A CA 1
ATOM 774 C C . ASP A 1 95 ? 13.455 -4.342 -12.978 1.00 80.06 95 ASP A C 1
ATOM 776 O O . ASP A 1 95 ? 13.270 -4.818 -11.859 1.00 80.06 95 ASP A O 1
ATOM 780 N N . LYS A 1 96 ? 14.103 -3.178 -13.167 1.00 82.50 96 LYS A N 1
ATOM 781 C CA . LYS A 1 96 ? 14.574 -2.282 -12.095 1.00 82.50 96 LYS A CA 1
ATOM 782 C C . LYS A 1 96 ? 14.321 -0.810 -12.405 1.00 82.50 96 LYS A C 1
ATOM 784 O O . LYS A 1 96 ? 14.286 -0.386 -13.560 1.00 82.50 96 LYS A O 1
ATOM 789 N N . ILE A 1 97 ? 14.184 -0.008 -11.361 1.00 83.44 97 ILE A N 1
ATOM 790 C CA . ILE A 1 97 ? 13.925 1.426 -11.423 1.00 83.44 97 ILE A CA 1
ATOM 791 C C . ILE A 1 97 ? 14.823 2.143 -10.430 1.00 83.44 97 ILE A C 1
ATOM 793 O O . ILE A 1 97 ? 14.807 1.843 -9.240 1.00 83.44 97 ILE A O 1
ATOM 797 N N . LEU A 1 98 ? 15.558 3.133 -10.927 1.00 86.69 98 LEU A N 1
ATOM 798 C CA . LEU A 1 98 ? 16.339 4.062 -10.125 1.00 86.69 98 LEU A CA 1
ATOM 799 C C . LEU A 1 98 ? 15.575 5.378 -9.990 1.00 86.69 98 LEU A C 1
ATOM 801 O O . LEU A 1 98 ? 15.370 6.094 -10.965 1.00 86.69 98 LEU A O 1
ATOM 805 N N . PHE A 1 99 ? 15.169 5.719 -8.779 1.00 84.69 99 PHE A N 1
ATOM 806 C CA . PHE A 1 99 ? 14.656 7.038 -8.447 1.00 84.69 99 PHE A CA 1
ATOM 807 C C . PHE A 1 99 ? 15.814 7.975 -8.112 1.00 84.69 99 PHE A C 1
ATOM 809 O O . PHE A 1 99 ? 16.712 7.600 -7.362 1.00 84.69 99 PHE A O 1
ATOM 816 N N . VAL A 1 100 ? 15.761 9.192 -8.64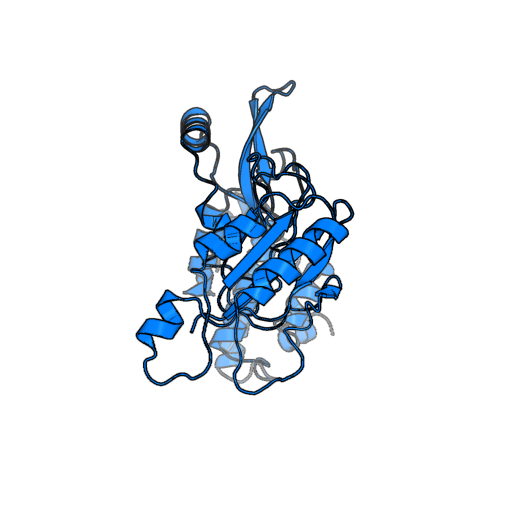8 1.00 87.88 100 VAL A N 1
ATOM 817 C CA . VAL A 1 100 ? 16.723 10.276 -8.427 1.00 87.88 100 VAL A CA 1
ATOM 818 C C . VAL A 1 100 ? 15.951 11.489 -7.926 1.00 87.88 100 VAL A C 1
ATOM 820 O O . VAL A 1 100 ? 15.063 11.994 -8.616 1.00 87.88 100 VAL A O 1
ATOM 823 N N . TYR A 1 101 ? 16.263 11.959 -6.726 1.00 82.50 101 TYR A N 1
ATOM 824 C CA . TYR A 1 101 ? 15.500 13.003 -6.054 1.00 82.50 101 TYR A CA 1
ATOM 825 C C . TYR A 1 101 ? 16.215 14.355 -6.113 1.00 82.50 101 TYR A C 1
ATOM 827 O O . TYR A 1 101 ? 17.379 14.491 -5.741 1.00 82.50 101 TYR A O 1
ATOM 835 N N . ALA A 1 102 ? 15.477 15.389 -6.526 1.00 84.38 102 ALA A N 1
ATOM 836 C CA . ALA A 1 102 ? 15.949 16.774 -6.535 1.00 84.38 102 ALA A CA 1
ATOM 837 C C . ALA A 1 102 ? 16.293 17.303 -5.128 1.00 84.38 102 ALA A C 1
ATOM 839 O O . ALA A 1 102 ? 17.150 18.175 -4.973 1.00 84.38 102 ALA A O 1
ATOM 840 N N . ALA A 1 103 ? 15.589 16.809 -4.108 1.00 79.31 103 ALA A N 1
ATOM 841 C CA . ALA A 1 103 ? 15.891 17.037 -2.701 1.00 79.31 103 ALA A CA 1
ATOM 842 C C . ALA A 1 103 ? 16.375 15.723 -2.067 1.00 79.31 103 ALA A C 1
ATOM 844 O O . ALA A 1 103 ? 15.840 14.674 -2.423 1.00 79.31 103 ALA A O 1
ATOM 845 N N . PRO A 1 104 ? 17.349 15.762 -1.140 1.00 69.06 104 PRO A N 1
ATOM 846 C CA . PRO A 1 104 ? 17.730 14.583 -0.370 1.00 69.06 104 PRO A CA 1
ATOM 847 C C . PRO A 1 104 ? 16.530 13.960 0.351 1.00 69.06 104 PRO A C 1
ATOM 849 O O . PRO A 1 104 ? 15.651 14.672 0.840 1.00 69.06 104 PRO A O 1
ATOM 852 N N . LEU A 1 105 ? 16.530 12.633 0.436 1.00 61.12 105 LEU A N 1
ATOM 853 C CA . LEU A 1 105 ? 15.703 11.875 1.370 1.00 61.12 105 LEU A CA 1
ATOM 854 C C . LEU A 1 105 ? 16.171 12.156 2.806 1.00 61.12 105 LEU A C 1
ATOM 856 O O . LEU A 1 105 ? 17.281 12.652 3.012 1.00 61.12 105 LEU A O 1
ATOM 860 N N . ALA 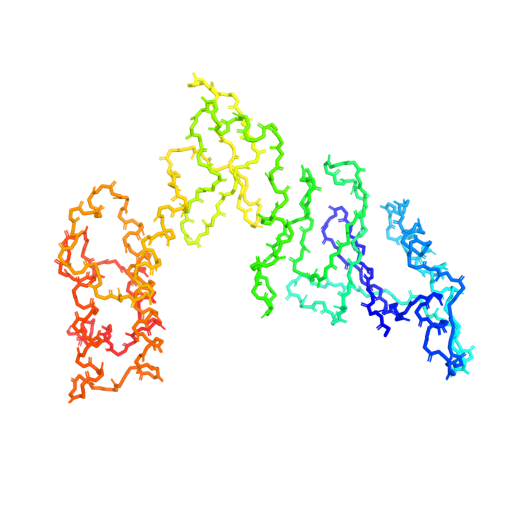A 1 106 ? 15.377 11.794 3.816 1.00 54.34 106 ALA A N 1
ATOM 861 C CA . ALA A 1 106 ? 15.796 11.987 5.212 1.00 54.34 106 ALA A CA 1
ATOM 862 C C . ALA A 1 106 ? 17.038 11.157 5.602 1.00 54.34 106 ALA A C 1
ATOM 864 O O . ALA A 1 106 ? 17.728 11.501 6.553 1.00 54.34 106 ALA A O 1
ATOM 865 N N . THR A 1 107 ? 17.384 10.118 4.830 1.00 52.81 107 THR A N 1
ATOM 866 C CA . THR A 1 107 ? 18.662 9.388 4.947 1.00 52.81 107 THR A CA 1
ATOM 867 C C . THR A 1 107 ? 19.875 10.195 4.470 1.00 52.81 107 THR A C 1
ATOM 869 O O . THR A 1 107 ? 21.000 9.708 4.527 1.00 52.81 107 THR A O 1
ATOM 872 N N . GLY A 1 108 ? 19.669 11.395 3.921 1.00 63.84 108 GLY A N 1
ATOM 873 C CA . GLY A 1 108 ? 20.695 12.200 3.257 1.00 63.84 108 GLY A CA 1
ATOM 874 C C . GLY A 1 108 ? 21.006 11.749 1.824 1.00 63.84 108 GLY A C 1
ATOM 875 O O . GLY A 1 108 ? 21.589 12.513 1.055 1.00 63.84 108 GLY A O 1
ATOM 876 N N . GLY A 1 109 ? 20.573 10.547 1.428 1.00 69.38 109 GLY A N 1
ATOM 877 C CA . GLY A 1 109 ? 20.729 10.020 0.074 1.00 69.38 109 GLY A CA 1
ATOM 878 C C . GLY A 1 109 ? 19.775 10.663 -0.936 1.00 69.38 109 GLY A C 1
ATOM 879 O O . GLY A 1 109 ? 18.705 11.159 -0.592 1.00 69.38 109 GLY A O 1
ATOM 880 N N . ARG A 1 110 ? 20.149 10.639 -2.219 1.00 74.62 110 ARG A N 1
ATOM 881 C CA . ARG A 1 110 ? 19.338 11.179 -3.334 1.00 74.62 110 ARG A CA 1
ATOM 882 C C . ARG A 1 110 ? 18.889 10.139 -4.342 1.00 74.62 110 ARG A C 1
ATOM 884 O O . ARG A 1 110 ? 18.198 10.477 -5.298 1.00 74.62 110 ARG A O 1
ATOM 891 N N . ILE A 1 111 ? 19.276 8.890 -4.137 1.00 81.56 111 ILE A N 1
ATOM 892 C CA . ILE A 1 111 ? 18.977 7.803 -5.056 1.00 81.56 111 ILE A CA 1
ATOM 893 C C . ILE A 1 111 ? 18.327 6.650 -4.309 1.00 81.56 111 ILE A C 1
ATOM 895 O O . ILE A 1 111 ? 18.695 6.347 -3.176 1.00 81.56 111 ILE A O 1
ATOM 899 N N . PHE A 1 112 ? 17.372 5.998 -4.958 1.00 76.00 112 PHE A N 1
ATOM 900 C CA . PHE A 1 112 ? 16.703 4.814 -4.435 1.00 76.00 112 PHE A CA 1
ATOM 901 C C . PHE A 1 112 ? 16.428 3.853 -5.584 1.00 76.00 112 PHE A C 1
ATOM 903 O O . PHE A 1 112 ? 15.779 4.232 -6.553 1.00 76.00 112 PHE A O 1
ATOM 910 N N . GLU A 1 113 ? 16.919 2.621 -5.495 1.00 80.00 113 GLU A N 1
ATOM 911 C CA . GLU A 1 113 ? 16.714 1.604 -6.527 1.00 80.00 113 GLU A CA 1
ATOM 912 C C . GLU A 1 113 ? 15.720 0.545 -6.050 1.00 80.00 113 GLU A C 1
ATOM 914 O O . GLU A 1 113 ? 15.743 0.123 -4.896 1.00 80.00 113 GLU A O 1
ATOM 919 N N . THR A 1 114 ? 14.827 0.118 -6.937 1.00 72.88 114 THR A N 1
ATOM 920 C CA . THR A 1 114 ? 13.769 -0.842 -6.620 1.00 72.88 114 THR A CA 1
ATOM 921 C C . THR A 1 114 ? 13.264 -1.549 -7.872 1.00 72.88 114 THR A C 1
ATOM 923 O O . THR A 1 114 ? 13.469 -1.078 -8.983 1.00 72.88 114 THR A O 1
ATOM 926 N N . ASN A 1 115 ? 12.546 -2.656 -7.710 1.00 71.00 115 ASN A N 1
ATOM 927 C CA . ASN A 1 115 ? 11.919 -3.380 -8.819 1.00 71.00 115 ASN A CA 1
ATOM 928 C C . ASN A 1 115 ? 10.473 -2.908 -9.086 1.00 71.00 115 ASN A C 1
ATOM 930 O O . ASN A 1 115 ? 9.772 -3.505 -9.901 1.00 71.00 115 ASN A O 1
ATOM 934 N N . TYR A 1 116 ? 9.996 -1.862 -8.393 1.00 63.19 116 TYR A N 1
ATOM 935 C CA . TYR A 1 116 ? 8.589 -1.446 -8.421 1.00 63.19 116 TYR A CA 1
ATOM 936 C C . TYR A 1 116 ? 8.386 0.029 -8.800 1.00 63.19 116 TYR A C 1
ATOM 938 O O . TYR A 1 116 ? 9.089 0.925 -8.338 1.00 63.19 116 TYR A O 1
ATOM 946 N N . THR A 1 117 ? 7.353 0.298 -9.604 1.00 59.00 117 THR A N 1
ATOM 947 C CA . THR A 1 117 ? 6.958 1.646 -10.060 1.00 59.00 117 THR A CA 1
ATOM 948 C C . THR A 1 117 ? 6.035 2.391 -9.093 1.00 59.00 117 THR A C 1
ATOM 950 O O . THR A 1 117 ? 5.779 3.575 -9.301 1.00 59.00 117 THR A O 1
ATOM 953 N N . CYS A 1 118 ? 5.473 1.718 -8.084 1.00 56.66 118 CYS A N 1
ATOM 954 C CA . CYS A 1 118 ? 4.433 2.270 -7.205 1.00 56.66 118 CYS A CA 1
ATOM 955 C C . CYS A 1 118 ? 4.964 3.241 -6.139 1.00 56.66 118 CYS A C 1
ATOM 957 O O . CYS A 1 118 ? 4.190 3.727 -5.325 1.00 56.66 118 CYS A O 1
ATOM 959 N N . PHE A 1 119 ? 6.257 3.558 -6.121 1.00 56.91 119 PHE A N 1
ATOM 960 C CA . PHE A 1 119 ? 6.814 4.449 -5.110 1.00 56.91 119 PHE A CA 1
ATOM 961 C C . PHE A 1 119 ? 6.619 5.934 -5.455 1.00 56.91 119 PHE A C 1
ATOM 963 O O . PHE A 1 119 ? 6.837 6.370 -6.590 1.00 56.91 119 PHE A O 1
ATOM 970 N N . THR A 1 120 ? 6.208 6.722 -4.462 1.00 56.06 120 THR A N 1
ATOM 971 C CA . THR A 1 120 ? 6.063 8.180 -4.534 1.00 56.06 120 THR A CA 1
ATOM 972 C C . THR A 1 120 ? 6.900 8.834 -3.438 1.00 56.06 120 THR A C 1
ATOM 974 O O . THR A 1 120 ? 6.830 8.417 -2.292 1.00 56.06 120 THR A O 1
ATOM 977 N N . PRO A 1 121 ? 7.705 9.854 -3.749 1.00 50.75 121 PRO A N 1
ATOM 978 C CA . PRO A 1 121 ? 8.476 10.575 -2.742 1.00 50.75 121 PRO A CA 1
ATOM 979 C C . PRO A 1 121 ? 7.589 11.264 -1.719 1.00 50.75 121 PRO A C 1
ATOM 981 O O . PRO A 1 121 ? 6.571 11.854 -2.082 1.00 50.75 121 PRO A O 1
ATOM 984 N N . VAL A 1 122 ? 8.075 11.300 -0.482 1.00 51.97 122 VAL A N 1
ATOM 985 C CA . VAL A 1 122 ? 7.497 12.100 0.593 1.00 51.97 122 VAL A CA 1
ATOM 986 C C . VAL A 1 122 ? 8.598 12.975 1.184 1.00 51.97 122 VAL A C 1
ATOM 988 O O . VAL A 1 122 ? 9.592 12.447 1.692 1.00 51.97 122 VAL A O 1
ATOM 991 N N . PRO A 1 123 ? 8.482 14.310 1.077 1.00 43.22 123 PRO A N 1
ATOM 992 C CA . PRO A 1 123 ? 9.429 15.227 1.695 1.00 43.22 123 PRO A CA 1
ATOM 993 C C . PRO A 1 123 ? 9.555 14.956 3.199 1.00 43.22 123 PRO A C 1
ATOM 995 O O . PRO A 1 123 ? 8.548 14.862 3.892 1.00 43.22 123 PRO A O 1
ATOM 998 N N . GLY A 1 124 ? 10.786 14.839 3.700 1.00 45.22 124 GLY A N 1
ATOM 999 C CA . GLY A 1 124 ? 11.050 14.597 5.122 1.00 45.22 124 GLY A CA 1
ATOM 1000 C C . GLY A 1 124 ? 11.022 13.128 5.557 1.00 45.22 124 GLY A C 1
ATOM 1001 O O . GLY A 1 124 ? 11.357 12.859 6.706 1.00 45.22 124 GLY A O 1
ATOM 1002 N N . LEU A 1 125 ? 10.706 12.178 4.666 1.00 45.16 125 LEU A N 1
ATOM 1003 C CA . LEU A 1 125 ? 10.835 10.747 4.959 1.00 45.16 125 LEU A CA 1
ATOM 1004 C C . LEU A 1 125 ? 12.149 10.155 4.418 1.00 45.16 125 LEU A C 1
ATOM 1006 O O . LEU A 1 125 ? 12.661 10.590 3.379 1.00 45.16 125 LEU A O 1
ATOM 1010 N N . PRO A 1 126 ? 12.721 9.153 5.113 1.00 42.56 126 PRO A N 1
ATOM 1011 C CA . PRO A 1 126 ? 13.958 8.497 4.690 1.00 42.56 126 PRO A CA 1
ATOM 1012 C C . PRO A 1 126 ? 13.782 7.652 3.422 1.00 42.56 126 PRO A C 1
ATOM 1014 O O . PRO A 1 126 ? 14.756 7.414 2.708 1.00 42.56 126 PRO A O 1
ATOM 1017 N N . TYR A 1 127 ? 12.547 7.251 3.111 1.00 47.53 127 TYR A N 1
ATOM 1018 C CA . TYR A 1 127 ? 12.206 6.396 1.980 1.00 47.53 127 TYR A CA 1
ATOM 1019 C C . TYR A 1 127 ? 10.930 6.894 1.274 1.00 47.53 127 TYR A C 1
ATOM 1021 O O . TYR A 1 127 ? 10.101 7.549 1.910 1.00 47.53 127 TYR A O 1
ATOM 1029 N N . PRO A 1 128 ? 10.750 6.623 -0.034 1.00 50.75 128 PRO A N 1
ATOM 1030 C CA . PRO A 1 128 ? 9.499 6.944 -0.726 1.00 50.75 128 PRO A CA 1
ATOM 1031 C C . PRO A 1 128 ? 8.323 6.112 -0.184 1.00 50.75 128 PRO A C 1
ATOM 1033 O O . PRO A 1 128 ? 8.548 5.022 0.311 1.00 50.75 128 PRO A O 1
ATOM 1036 N N . ALA A 1 129 ? 7.085 6.590 -0.318 1.00 52.41 129 ALA A N 1
ATOM 1037 C CA . ALA A 1 129 ? 5.829 5.907 0.014 1.00 52.41 129 ALA A CA 1
ATOM 1038 C C . ALA A 1 129 ? 5.399 4.921 -1.074 1.00 52.41 129 ALA A C 1
ATOM 1040 O O . ALA A 1 129 ? 5.520 5.231 -2.258 1.00 52.41 129 ALA A O 1
ATOM 1041 N N . CYS A 1 130 ? 4.828 3.771 -0.721 1.00 56.06 130 CYS A N 1
ATOM 1042 C CA . CYS A 1 130 ? 4.193 2.890 -1.703 1.00 56.06 130 CYS A CA 1
ATOM 1043 C C . CYS A 1 130 ? 2.754 3.359 -1.961 1.00 56.06 130 CYS A C 1
ATOM 1045 O O . CYS A 1 130 ? 1.948 3.385 -1.045 1.00 56.06 130 CYS A O 1
ATOM 1047 N N . THR A 1 131 ? 2.381 3.659 -3.206 1.00 53.03 131 THR A N 1
ATOM 1048 C CA . THR A 1 131 ? 1.004 4.069 -3.546 1.00 53.03 131 THR A CA 1
ATOM 1049 C C . THR A 1 131 ? 0.023 2.910 -3.677 1.00 53.03 131 THR A C 1
ATOM 1051 O O . THR A 1 131 ? -1.127 3.135 -4.042 1.00 53.03 131 THR A O 1
ATOM 1054 N N . GLY A 1 132 ? 0.469 1.663 -3.502 1.00 51.47 132 GLY A N 1
ATOM 1055 C CA . GLY A 1 132 ? -0.377 0.474 -3.657 1.00 51.47 132 GLY A CA 1
ATOM 1056 C C . GLY A 1 132 ? -0.871 0.202 -5.088 1.00 51.47 132 GLY A C 1
ATOM 1057 O O . GLY A 1 132 ? -1.547 -0.793 -5.319 1.00 51.47 132 GLY A O 1
ATOM 1058 N N . GLN A 1 133 ? -0.515 1.026 -6.080 1.00 49.34 133 GLN A N 1
ATOM 1059 C CA . GLN A 1 133 ? -1.061 0.952 -7.448 1.00 49.34 133 GLN A CA 1
ATOM 1060 C C . GLN A 1 133 ? -0.407 -0.119 -8.353 1.00 49.34 133 GLN A C 1
ATOM 1062 O O . GLN A 1 133 ? -0.483 -0.019 -9.573 1.00 49.34 133 GLN A O 1
ATOM 1067 N N . GLY A 1 134 ? 0.275 -1.126 -7.797 1.00 45.16 134 GLY A N 1
ATOM 1068 C CA . GLY A 1 134 ? 0.959 -2.172 -8.572 1.00 45.16 134 GLY A CA 1
ATOM 1069 C C . GLY A 1 134 ? 0.161 -3.478 -8.677 1.00 45.16 134 GLY A C 1
ATOM 1070 O O . GLY A 1 134 ? -0.345 -3.974 -7.678 1.00 45.16 134 GLY A O 1
ATOM 1071 N N . LYS A 1 135 ? 0.109 -4.088 -9.874 1.00 42.88 135 LYS A N 1
ATOM 1072 C CA . LYS A 1 135 ? -0.556 -5.388 -10.140 1.00 42.88 135 LYS A CA 1
ATOM 1073 C C . LYS A 1 135 ? 0.113 -6.613 -9.495 1.00 42.88 135 LYS A C 1
ATOM 1075 O O . LYS A 1 135 ? -0.498 -7.677 -9.458 1.00 42.88 135 LYS A O 1
ATOM 1080 N N . LYS A 1 136 ? 1.352 -6.496 -9.002 1.00 43.00 136 LYS A N 1
ATOM 1081 C CA . LYS A 1 136 ? 1.971 -7.517 -8.141 1.00 43.00 136 LYS A CA 1
ATOM 1082 C C . LYS A 1 136 ? 1.718 -7.137 -6.683 1.00 43.00 136 LYS A C 1
ATOM 1084 O O . LYS A 1 136 ? 1.931 -5.974 -6.340 1.00 43.00 136 LYS A O 1
ATOM 1089 N N . PRO A 1 137 ? 1.261 -8.078 -5.841 1.00 44.81 137 PRO A N 1
ATOM 1090 C CA . PRO A 1 137 ? 0.877 -7.769 -4.476 1.00 44.81 137 PRO A CA 1
ATOM 1091 C C . PRO A 1 137 ? 2.075 -7.156 -3.748 1.00 44.81 137 PRO A C 1
ATOM 1093 O O . PRO A 1 137 ? 3.180 -7.691 -3.798 1.00 44.81 137 PRO A O 1
ATOM 1096 N N . CYS A 1 138 ? 1.851 -6.039 -3.057 1.00 49.97 138 CYS A N 1
ATOM 1097 C CA . CYS A 1 138 ? 2.844 -5.300 -2.266 1.00 49.97 138 CYS A CA 1
ATOM 1098 C C . CYS A 1 138 ? 3.428 -6.101 -1.073 1.00 49.97 138 CYS A C 1
ATOM 1100 O O . CYS A 1 138 ? 4.006 -5.514 -0.162 1.00 49.97 138 CYS A O 1
ATOM 1102 N N . LEU A 1 139 ? 3.277 -7.429 -1.067 1.00 45.97 139 LEU A N 1
ATOM 1103 C CA . LEU A 1 139 ? 3.761 -8.369 -0.056 1.00 45.97 139 LEU A CA 1
ATOM 1104 C C . LEU A 1 139 ? 5.297 -8.420 0.006 1.00 45.97 139 LEU A C 1
ATOM 1106 O O . LEU A 1 139 ? 5.852 -8.589 1.083 1.00 45.97 139 LEU A O 1
ATOM 1110 N N . GLU A 1 140 ? 5.984 -8.195 -1.116 1.00 44.34 140 GLU A N 1
ATOM 1111 C CA . GLU A 1 140 ? 7.457 -8.168 -1.206 1.00 44.34 140 GLU A CA 1
ATOM 1112 C C . GLU A 1 140 ? 8.032 -6.734 -1.198 1.00 44.34 140 GLU A C 1
ATOM 1114 O O . GLU A 1 140 ? 9.149 -6.487 -1.655 1.00 44.34 140 GLU A O 1
ATOM 1119 N N . CYS A 1 141 ? 7.256 -5.749 -0.732 1.00 48.31 141 CYS A N 1
ATOM 1120 C CA . CYS A 1 141 ? 7.670 -4.347 -0.717 1.00 48.31 141 CYS A CA 1
ATOM 1121 C C . CYS A 1 141 ? 8.820 -4.120 0.289 1.00 48.31 141 CYS A C 1
ATOM 1123 O O . CYS A 1 141 ? 8.620 -4.359 1.484 1.00 48.31 141 CYS A O 1
ATOM 1125 N N . PRO A 1 142 ? 9.981 -3.575 -0.135 1.00 43.56 142 PRO A N 1
ATOM 1126 C CA . PRO A 1 142 ? 11.114 -3.321 0.752 1.00 43.56 142 PRO A CA 1
ATOM 1127 C C . PRO A 1 142 ? 10.758 -2.436 1.942 1.00 43.56 142 PRO A C 1
ATOM 1129 O O . PRO A 1 142 ? 11.266 -2.678 3.027 1.00 43.56 142 PRO A O 1
ATOM 1132 N N . LEU A 1 143 ? 9.847 -1.465 1.790 1.00 47.56 143 LEU A N 1
ATOM 1133 C CA . LEU A 1 143 ? 9.396 -0.618 2.902 1.00 47.56 143 LEU A CA 1
ATOM 1134 C C . LEU A 1 143 ? 8.733 -1.430 4.014 1.00 47.56 143 LEU A C 1
ATOM 1136 O O . LEU A 1 143 ? 9.036 -1.212 5.175 1.00 47.56 143 LEU A O 1
ATOM 1140 N N . ARG A 1 144 ? 7.906 -2.433 3.684 1.00 50.22 144 ARG A N 1
ATOM 1141 C CA . ARG A 1 144 ? 7.302 -3.309 4.706 1.00 50.22 144 ARG A CA 1
ATOM 1142 C C . ARG A 1 144 ? 8.360 -4.104 5.487 1.00 50.22 144 ARG A C 1
ATOM 1144 O O . ARG A 1 144 ? 8.126 -4.474 6.634 1.00 50.22 144 ARG A O 1
ATOM 1151 N N . GLN A 1 145 ? 9.533 -4.334 4.891 1.00 46.88 145 GLN A N 1
ATOM 1152 C CA . GLN A 1 145 ? 10.648 -5.052 5.516 1.00 46.88 145 GLN A CA 1
ATOM 1153 C C . GLN A 1 145 ? 11.696 -4.135 6.183 1.00 46.88 145 GLN A C 1
ATOM 1155 O O . GLN A 1 145 ? 12.366 -4.584 7.105 1.00 46.88 145 GLN A O 1
ATOM 1160 N N . SER A 1 146 ? 11.839 -2.866 5.775 1.00 46.69 146 SER A N 1
ATOM 1161 C CA . SER A 1 146 ? 12.985 -1.999 6.137 1.00 46.69 146 SER A CA 1
ATOM 1162 C C . SER A 1 146 ? 12.749 -0.999 7.280 1.00 46.69 146 SER A C 1
ATOM 1164 O O . SER A 1 146 ? 13.666 -0.260 7.630 1.00 46.69 146 SER A O 1
ATOM 1166 N N . PHE A 1 147 ? 11.584 -1.015 7.938 1.00 53.22 147 PHE A N 1
ATOM 1167 C CA . PHE A 1 147 ? 11.322 -0.209 9.146 1.00 53.22 147 PHE A CA 1
ATOM 1168 C C . PHE A 1 147 ? 11.781 -0.864 10.467 1.00 53.22 147 PHE A C 1
ATOM 1170 O O . PHE A 1 147 ? 11.359 -0.443 11.535 1.00 53.22 147 PHE A O 1
ATOM 1177 N N . GLN A 1 148 ? 12.632 -1.896 10.444 1.00 56.62 148 GLN A N 1
ATOM 1178 C CA . GLN A 1 148 ? 13.225 -2.457 11.668 1.00 56.62 148 GLN A CA 1
ATOM 1179 C C . GLN A 1 148 ? 14.631 -1.894 11.893 1.00 56.62 148 GLN A C 1
ATOM 1181 O O . GLN A 1 148 ? 15.616 -2.422 11.382 1.00 56.62 148 GLN A O 1
ATOM 1186 N N . THR A 1 149 ? 14.724 -0.818 12.673 1.00 63.94 149 THR A N 1
ATOM 1187 C CA . THR A 1 149 ? 15.993 -0.355 13.252 1.00 63.94 149 THR A CA 1
ATOM 1188 C C . THR A 1 149 ? 16.152 -0.917 14.668 1.00 63.94 149 THR A C 1
ATOM 1190 O O . THR A 1 149 ? 15.165 -1.249 15.328 1.00 63.94 149 THR A O 1
ATOM 1193 N N . ALA A 1 150 ? 17.393 -1.021 15.154 1.00 69.62 150 ALA A N 1
ATOM 1194 C CA . ALA A 1 150 ? 17.665 -1.449 16.532 1.00 69.62 150 ALA A CA 1
ATOM 1195 C C . ALA A 1 150 ? 16.980 -0.537 17.570 1.00 69.62 150 ALA A C 1
ATOM 1197 O O . ALA A 1 150 ? 16.494 -1.009 18.591 1.00 69.62 150 ALA A O 1
ATOM 1198 N N . GLU A 1 151 ? 16.878 0.754 17.257 1.00 66.62 151 GLU A N 1
ATOM 1199 C CA . GLU A 1 151 ? 16.216 1.771 18.077 1.00 66.62 151 GLU A CA 1
ATOM 1200 C C . GLU A 1 151 ? 14.699 1.541 18.180 1.00 66.62 151 GLU A C 1
ATOM 1202 O O . GLU A 1 151 ? 14.128 1.616 19.265 1.00 66.62 151 GLU A O 1
ATOM 1207 N N . LEU A 1 152 ? 14.038 1.160 17.080 1.00 71.31 152 LEU A N 1
ATOM 1208 C CA . LEU A 1 152 ? 12.613 0.815 17.102 1.00 71.31 152 LEU A CA 1
ATOM 1209 C C . LEU A 1 152 ? 12.347 -0.486 17.861 1.00 71.31 152 LEU A C 1
ATOM 1211 O O . LEU A 1 152 ? 11.356 -0.576 18.581 1.00 71.31 152 LEU A O 1
ATOM 1215 N N . ALA A 1 153 ? 13.233 -1.477 17.738 1.00 74.25 153 ALA A N 1
ATOM 1216 C CA . ALA A 1 153 ? 13.131 -2.714 18.510 1.00 74.25 153 ALA A CA 1
ATOM 1217 C C . ALA A 1 153 ? 13.262 -2.455 20.022 1.00 74.25 153 ALA A C 1
ATOM 1219 O O . ALA A 1 153 ? 12.552 -3.067 20.818 1.00 74.25 153 ALA A O 1
ATOM 1220 N N . GLN A 1 154 ? 14.128 -1.516 20.414 1.00 78.75 154 GLN A N 1
ATOM 1221 C CA . GLN A 1 154 ? 14.271 -1.092 21.803 1.00 78.75 154 GLN A CA 1
ATOM 1222 C C . GLN A 1 154 ? 13.007 -0.382 22.313 1.00 78.75 154 GLN A C 1
ATOM 1224 O O . GLN A 1 154 ? 12.482 -0.772 23.351 1.00 78.75 154 GLN A O 1
ATOM 1229 N N . LEU A 1 155 ? 12.456 0.572 21.553 1.00 77.19 155 LEU A N 1
ATOM 1230 C CA . LEU A 1 155 ? 11.205 1.255 21.914 1.00 77.19 155 LEU A CA 1
ATOM 1231 C C . LEU A 1 155 ? 10.021 0.284 22.057 1.00 77.19 155 LEU A C 1
ATOM 1233 O O . LEU A 1 155 ? 9.214 0.426 22.975 1.00 77.19 155 LEU A O 1
ATOM 1237 N N . GLN A 1 156 ? 9.929 -0.723 21.181 1.00 80.62 156 GLN A N 1
ATOM 1238 C CA . GLN A 1 156 ? 8.918 -1.782 21.283 1.00 80.62 156 GLN A CA 1
ATOM 1239 C C . GLN A 1 156 ? 9.065 -2.573 22.583 1.00 80.62 156 GLN A C 1
ATOM 1241 O O . GLN A 1 156 ? 8.075 -2.795 23.273 1.00 80.62 156 GLN A O 1
ATOM 1246 N N . ALA A 1 157 ? 10.288 -2.975 22.933 1.00 83.88 157 ALA A N 1
ATOM 1247 C CA . ALA A 1 157 ? 10.545 -3.753 24.140 1.00 83.88 157 ALA A CA 1
ATOM 1248 C C . ALA A 1 157 ? 10.306 -2.942 25.425 1.00 83.88 157 ALA A C 1
ATOM 1250 O O . ALA A 1 157 ? 9.733 -3.462 26.379 1.00 83.88 157 ALA A O 1
ATOM 1251 N N . GLU A 1 158 ? 10.724 -1.675 25.449 1.00 87.38 158 GLU A N 1
ATOM 1252 C CA . GLU A 1 158 ? 10.623 -0.808 26.629 1.00 87.38 158 GLU A CA 1
ATOM 1253 C C . GLU A 1 158 ? 9.183 -0.387 26.932 1.00 87.38 158 GLU A C 1
ATOM 1255 O O . GLU A 1 158 ? 8.793 -0.314 28.098 1.00 87.38 158 GLU A O 1
ATOM 1260 N N . HIS A 1 159 ? 8.384 -0.132 25.895 1.00 83.19 159 HIS A N 1
ATOM 1261 C CA . HIS A 1 159 ? 7.035 0.415 26.048 1.00 83.19 159 HIS A CA 1
ATOM 1262 C C . HIS A 1 159 ? 5.913 -0.553 25.660 1.00 83.19 159 HIS A C 1
ATOM 1264 O O . HIS A 1 159 ? 4.739 -0.184 25.721 1.00 83.19 159 HIS A O 1
ATOM 1270 N N . ASN A 1 160 ? 6.260 -1.784 25.276 1.00 83.19 160 ASN A N 1
ATOM 1271 C CA . ASN A 1 160 ? 5.331 -2.802 24.787 1.00 83.19 160 ASN A CA 1
ATOM 1272 C C . ASN A 1 160 ? 4.438 -2.288 23.641 1.00 83.19 160 ASN A C 1
ATOM 1274 O O . ASN A 1 160 ? 3.246 -2.592 23.565 1.00 83.19 160 ASN A O 1
ATOM 1278 N N . TRP A 1 161 ? 5.003 -1.448 22.771 1.00 83.50 161 TRP A N 1
ATOM 1279 C CA . TRP A 1 161 ? 4.277 -0.897 21.633 1.00 83.50 161 TRP A CA 1
ATOM 1280 C C . TRP A 1 161 ? 4.232 -1.900 20.482 1.00 83.50 161 TRP A C 1
ATOM 1282 O O . TRP A 1 161 ? 5.268 -2.487 20.152 1.00 83.50 161 TRP A O 1
ATOM 1292 N N . PRO A 1 162 ? 3.066 -2.090 19.842 1.00 79.25 162 PRO A N 1
ATOM 1293 C CA . PRO A 1 162 ? 2.965 -2.974 18.695 1.00 79.25 162 PRO A CA 1
ATOM 1294 C C . PRO A 1 162 ? 3.801 -2.449 17.526 1.00 79.25 162 PRO A C 1
ATOM 1296 O O . PRO A 1 162 ? 4.021 -1.248 17.353 1.00 79.25 162 PRO A O 1
ATOM 1299 N N . ARG A 1 163 ? 4.285 -3.367 16.688 1.00 76.44 163 ARG A N 1
ATOM 1300 C CA . ARG A 1 163 ? 5.069 -3.001 15.503 1.00 76.44 163 ARG A CA 1
ATOM 1301 C C . ARG A 1 163 ? 4.200 -2.304 14.464 1.00 76.44 163 ARG A C 1
ATOM 1303 O O . ARG A 1 163 ? 4.672 -1.404 13.765 1.00 76.44 163 ARG A O 1
ATOM 1310 N N . ALA A 1 164 ? 2.967 -2.767 14.333 1.00 77.25 164 ALA A N 1
ATOM 1311 C CA . ALA A 1 164 ? 1.985 -2.224 13.425 1.00 77.25 164 ALA A CA 1
ATOM 1312 C C . ALA A 1 164 ? 0.635 -2.118 14.126 1.00 77.25 164 ALA A C 1
ATOM 1314 O O . ALA A 1 164 ? 0.292 -2.924 14.991 1.00 77.25 164 ALA A O 1
ATOM 1315 N N . VAL A 1 165 ? -0.135 -1.123 13.723 1.00 78.62 165 VAL A N 1
ATOM 1316 C CA . VAL A 1 165 ? -1.504 -0.916 14.177 1.00 78.62 165 VAL A CA 1
ATOM 1317 C C . VAL A 1 165 ? -2.440 -0.886 12.981 1.00 78.62 165 VAL A C 1
ATOM 1319 O O . VAL A 1 165 ? -2.035 -0.466 11.905 1.00 78.62 165 VAL A O 1
ATOM 1322 N N . HIS A 1 166 ? -3.667 -1.358 13.153 1.00 75.38 166 HIS A N 1
ATOM 1323 C CA . HIS A 1 166 ? -4.684 -1.430 12.107 1.00 75.38 166 HIS A CA 1
ATOM 1324 C C . HIS A 1 166 ? -5.774 -0.389 12.345 1.00 75.38 166 HIS A C 1
ATOM 1326 O O . HIS A 1 166 ? -6.311 -0.307 13.454 1.00 75.38 166 HIS A O 1
ATOM 1332 N N . THR A 1 167 ? -6.120 0.367 11.304 1.00 69.06 167 THR A N 1
ATOM 1333 C CA . THR A 1 167 ? -7.252 1.307 11.298 1.00 69.06 167 THR A CA 1
ATOM 1334 C C . THR A 1 167 ? -7.818 1.402 9.882 1.00 69.06 167 THR A C 1
ATOM 1336 O O . THR A 1 167 ? -7.065 1.540 8.921 1.00 69.06 167 THR A O 1
ATOM 1339 N N . ASP A 1 168 ? -9.144 1.318 9.758 1.00 63.81 168 ASP A N 1
ATOM 1340 C CA . ASP A 1 168 ? -9.897 1.505 8.509 1.00 63.81 168 ASP A CA 1
ATOM 1341 C C . ASP A 1 168 ? -9.339 0.731 7.301 1.00 63.81 168 ASP A C 1
ATOM 1343 O O . ASP A 1 168 ? -9.209 1.249 6.189 1.00 63.81 168 ASP A O 1
ATOM 1347 N N . GLY A 1 169 ? -9.023 -0.547 7.507 1.00 63.28 169 GLY A N 1
ATOM 1348 C CA . GLY A 1 169 ? -8.558 -1.436 6.443 1.00 63.28 169 GLY A CA 1
ATOM 1349 C C . GLY A 1 169 ? -7.073 -1.328 6.072 1.00 63.28 169 GLY A C 1
ATOM 1350 O O . GLY A 1 169 ? -6.640 -2.102 5.213 1.00 63.28 169 GLY A O 1
ATOM 1351 N N . ASP A 1 170 ? -6.299 -0.440 6.705 1.00 67.00 170 ASP A N 1
ATOM 1352 C CA . ASP A 1 170 ? -4.869 -0.253 6.447 1.00 67.00 170 ASP A CA 1
ATOM 1353 C C . ASP A 1 170 ? -4.005 -0.376 7.720 1.00 67.00 170 ASP A C 1
ATOM 1355 O O . ASP A 1 170 ? -4.395 -0.012 8.831 1.00 67.00 170 ASP A O 1
ATOM 1359 N N . ASP A 1 171 ? -2.775 -0.868 7.534 1.00 73.81 171 ASP A N 1
ATOM 1360 C CA . ASP A 1 171 ? -1.775 -0.951 8.602 1.00 73.81 171 ASP A CA 1
ATOM 1361 C C . ASP A 1 171 ? -1.000 0.362 8.687 1.00 73.81 171 ASP A C 1
ATOM 1363 O O . ASP A 1 171 ? -0.459 0.809 7.680 1.00 73.81 171 ASP A O 1
ATOM 1367 N N . ALA A 1 172 ? -0.804 0.909 9.879 1.00 73.38 172 ALA A N 1
ATOM 1368 C CA . ALA A 1 172 ? 0.222 1.902 10.154 1.00 73.38 172 ALA A CA 1
ATOM 1369 C C . ALA A 1 172 ? 1.399 1.255 10.899 1.00 73.38 172 ALA A C 1
ATOM 1371 O O . ALA A 1 172 ? 1.219 0.459 11.817 1.00 73.38 172 ALA A O 1
ATOM 1372 N N . TYR A 1 173 ? 2.627 1.596 10.519 1.00 76.19 173 TYR A N 1
ATOM 1373 C CA . TYR A 1 173 ? 3.844 0.998 11.076 1.00 76.19 173 TYR A CA 1
ATOM 1374 C C . TYR A 1 173 ? 4.525 1.948 12.051 1.00 76.19 173 TYR A C 1
ATOM 1376 O O . TYR A 1 173 ? 4.574 3.153 11.803 1.00 76.19 173 TYR A O 1
ATOM 1384 N N . LEU A 1 174 ? 5.065 1.412 13.146 1.00 73.62 174 LEU A N 1
ATOM 1385 C CA . LEU A 1 174 ? 5.823 2.195 14.115 1.00 73.62 174 LEU A CA 1
ATOM 1386 C C . LEU A 1 174 ? 7.073 2.769 13.440 1.00 73.62 174 LEU A C 1
ATOM 1388 O O . LEU A 1 174 ? 7.894 2.020 12.909 1.00 73.62 174 LEU A O 1
ATOM 1392 N N . ILE A 1 175 ? 7.226 4.091 13.489 1.00 72.56 175 ILE A N 1
ATOM 1393 C CA . ILE A 1 175 ? 8.377 4.801 12.912 1.00 72.56 175 ILE A CA 1
ATOM 1394 C C . ILE A 1 175 ? 9.189 5.587 13.940 1.00 72.56 175 ILE A C 1
ATOM 1396 O O . ILE A 1 175 ? 10.263 6.085 13.609 1.00 72.56 175 ILE A O 1
ATOM 1400 N N . GLY A 1 176 ? 8.709 5.696 15.178 1.00 73.19 176 GLY A N 1
ATOM 1401 C CA . GLY A 1 176 ? 9.429 6.374 16.247 1.00 73.19 176 GLY A CA 1
ATOM 1402 C C . GLY A 1 176 ? 8.528 6.719 17.421 1.00 73.19 176 GLY A C 1
ATOM 1403 O O . GLY A 1 176 ? 7.475 6.113 17.617 1.00 73.19 176 GLY A O 1
ATOM 1404 N N . SER A 1 177 ? 8.947 7.716 18.189 1.00 76.62 177 SER A N 1
ATOM 1405 C CA . SER A 1 177 ? 8.230 8.211 19.356 1.00 76.62 177 SER A CA 1
ATOM 1406 C C . SER A 1 177 ? 8.252 9.738 19.415 1.00 76.62 177 SER A C 1
ATOM 1408 O O . SER A 1 177 ? 9.110 10.392 18.821 1.00 76.62 177 SER A O 1
ATOM 1410 N N . GLN A 1 178 ? 7.281 10.314 20.117 1.00 70.81 178 GLN A N 1
ATOM 1411 C CA . GLN A 1 178 ? 7.197 11.746 20.389 1.00 70.81 178 GLN A CA 1
ATOM 1412 C C . GLN A 1 178 ? 6.828 11.973 21.856 1.00 70.81 178 GLN A C 1
ATOM 1414 O O . GLN A 1 178 ? 6.053 11.210 22.431 1.00 70.81 178 GLN A O 1
ATOM 1419 N N . SER A 1 179 ? 7.357 13.029 22.468 1.00 77.19 179 SER A N 1
ATOM 1420 C CA . SER A 1 179 ? 6.988 13.411 23.835 1.00 77.19 179 SER A CA 1
ATOM 1421 C C . SER A 1 179 ? 5.777 14.341 23.823 1.00 77.19 179 SER A C 1
ATOM 1423 O O . SER A 1 179 ? 5.761 15.333 23.094 1.00 77.19 179 SER A O 1
ATOM 1425 N N . ASN A 1 180 ? 4.782 14.058 24.659 1.00 74.38 180 ASN A N 1
ATOM 1426 C CA . ASN A 1 180 ? 3.623 14.913 24.901 1.00 74.38 180 ASN A CA 1
ATOM 1427 C C . ASN A 1 180 ? 3.384 15.113 26.414 1.00 74.38 180 ASN A C 1
ATOM 1429 O O . ASN A 1 180 ? 4.166 14.660 27.249 1.00 74.38 180 ASN A O 1
ATOM 1433 N N . GLN A 1 181 ? 2.303 15.814 26.778 1.00 71.88 181 GLN A N 1
ATOM 1434 C CA . GLN A 1 181 ? 1.955 16.092 28.181 1.00 71.88 181 GLN A CA 1
ATOM 1435 C C . GLN A 1 181 ? 1.659 14.828 29.012 1.00 71.88 181 GLN A C 1
ATOM 1437 O O . GLN A 1 181 ? 1.772 14.874 30.233 1.00 71.88 181 GLN A O 1
ATOM 1442 N N . ALA A 1 182 ? 1.303 13.716 28.365 1.00 68.06 182 ALA A N 1
ATOM 1443 C CA . ALA A 1 182 ? 1.038 12.422 28.990 1.00 68.06 182 ALA A CA 1
ATOM 1444 C C . ALA A 1 182 ? 2.274 11.497 29.023 1.00 68.06 182 ALA A C 1
ATOM 1446 O O . ALA A 1 182 ? 2.207 10.414 29.600 1.00 68.06 182 ALA A O 1
ATOM 1447 N N . GLY A 1 183 ? 3.402 11.916 28.436 1.00 76.69 183 GLY A N 1
ATOM 1448 C CA . GLY A 1 183 ? 4.641 11.145 28.368 1.00 76.69 183 GLY A CA 1
ATOM 1449 C C . GLY A 1 183 ? 5.090 10.859 26.936 1.00 76.69 183 GLY A C 1
ATOM 1450 O O . GLY A 1 183 ? 4.772 11.591 26.000 1.00 76.69 183 GLY A O 1
ATOM 1451 N N . LEU A 1 184 ? 5.892 9.810 26.767 1.00 78.75 184 LEU A N 1
ATOM 1452 C CA . LEU A 1 184 ? 6.352 9.371 25.454 1.00 78.75 184 LEU A CA 1
ATOM 1453 C C . LEU A 1 184 ? 5.249 8.542 24.778 1.00 78.75 184 LEU A C 1
ATOM 1455 O O . LEU A 1 184 ? 4.734 7.604 25.382 1.00 78.75 184 LEU A O 1
ATOM 1459 N N . VAL A 1 185 ? 4.892 8.874 23.537 1.00 77.50 185 VAL A N 1
ATOM 1460 C CA . VAL A 1 185 ? 3.876 8.160 22.749 1.00 77.50 185 VAL A CA 1
ATOM 1461 C C . VAL A 1 185 ? 4.445 7.685 21.410 1.00 77.50 185 VAL A C 1
ATOM 1463 O O . VAL A 1 185 ? 5.342 8.338 20.864 1.00 77.50 185 VAL A O 1
ATOM 1466 N N . PRO A 1 186 ? 3.946 6.566 20.860 1.00 73.44 186 PRO A N 1
ATOM 1467 C CA . PRO A 1 186 ? 4.419 6.046 19.585 1.00 73.44 186 PRO A CA 1
ATOM 1468 C C . PRO A 1 186 ? 3.955 6.919 18.415 1.00 73.44 186 PRO A C 1
ATOM 1470 O O . PRO A 1 186 ? 2.873 7.507 18.442 1.00 73.44 186 PRO A O 1
ATOM 1473 N N . VAL A 1 187 ? 4.763 6.960 17.359 1.00 70.88 187 VAL A N 1
ATOM 1474 C CA . VAL A 1 187 ? 4.413 7.571 16.074 1.00 70.88 187 VAL A CA 1
ATOM 1475 C C . VAL A 1 187 ? 4.270 6.460 15.044 1.00 70.88 187 VAL A C 1
ATOM 1477 O O . VAL A 1 187 ? 5.241 5.761 14.743 1.00 70.88 187 VAL A O 1
ATOM 1480 N N . TYR A 1 188 ? 3.065 6.317 14.495 1.00 73.38 188 TYR A N 1
ATOM 1481 C CA . TYR A 1 188 ? 2.766 5.371 13.423 1.00 73.38 188 TYR A CA 1
ATOM 1482 C C . TYR A 1 188 ? 2.603 6.085 12.079 1.00 73.38 188 TYR A C 1
ATOM 1484 O O . TYR A 1 188 ? 2.138 7.226 12.016 1.00 73.38 188 TYR A O 1
ATOM 1492 N N . LEU A 1 189 ? 2.996 5.398 11.007 1.00 67.06 189 LEU A N 1
ATOM 1493 C CA . LEU A 1 189 ? 2.937 5.884 9.633 1.00 67.06 189 LEU A CA 1
ATOM 1494 C C . LEU A 1 189 ? 2.186 4.897 8.741 1.00 67.06 189 LEU A C 1
ATOM 1496 O O . LEU A 1 189 ? 2.587 3.735 8.628 1.00 67.06 189 LEU A O 1
ATOM 1500 N N . PHE A 1 190 ? 1.156 5.377 8.050 1.00 67.62 190 PHE A N 1
ATOM 1501 C CA . PHE A 1 190 ? 0.478 4.594 7.022 1.00 67.62 190 PHE A CA 1
ATOM 1502 C C . PHE A 1 190 ? 1.318 4.465 5.737 1.00 67.62 190 PHE A C 1
ATOM 1504 O O . PHE A 1 190 ? 2.130 5.342 5.423 1.00 67.62 190 PHE A O 1
ATOM 1511 N N . PRO A 1 191 ? 1.111 3.400 4.940 1.00 57.00 191 PRO A N 1
ATOM 1512 C CA . PRO A 1 191 ? 1.733 3.189 3.638 1.00 57.00 191 PRO A CA 1
ATOM 1513 C C . PRO A 1 191 ? 1.588 4.362 2.668 1.00 57.00 191 PRO A C 1
ATOM 1515 O O . PRO A 1 191 ? 2.478 4.578 1.844 1.00 57.00 191 PRO A O 1
ATOM 1518 N N . ASP A 1 192 ? 0.490 5.113 2.770 1.00 53.59 192 ASP A N 1
ATOM 1519 C CA . ASP A 1 192 ? 0.196 6.299 1.964 1.00 53.59 192 ASP A CA 1
ATOM 1520 C C . ASP A 1 192 ? 0.787 7.602 2.543 1.00 53.59 192 ASP A C 1
ATOM 1522 O O . ASP A 1 192 ? 0.630 8.679 1.963 1.00 53.59 192 ASP A O 1
ATOM 1526 N N . CYS A 1 193 ? 1.527 7.484 3.647 1.00 52.94 193 CYS A N 1
ATOM 1527 C CA . CYS A 1 193 ? 2.216 8.548 4.363 1.00 52.94 193 CYS A CA 1
ATOM 1528 C C . CYS A 1 193 ? 1.314 9.631 4.949 1.00 52.94 193 CYS A C 1
ATOM 1530 O O . CYS A 1 193 ? 1.739 10.779 5.107 1.00 52.94 193 CYS A O 1
ATOM 1532 N N . GLN A 1 194 ? 0.100 9.254 5.345 1.00 54.97 194 GLN A N 1
ATOM 1533 C CA . GLN A 1 194 ? -0.625 10.020 6.346 1.00 54.97 194 GLN A CA 1
ATOM 1534 C C . GLN A 1 194 ? 0.120 9.905 7.685 1.00 54.97 194 GLN A C 1
ATOM 1536 O O . GLN A 1 194 ? 0.278 8.820 8.249 1.00 54.97 194 GLN A O 1
ATOM 1541 N N . CYS A 1 195 ? 0.668 11.033 8.144 1.00 50.09 195 CYS A N 1
ATOM 1542 C CA . CYS A 1 195 ? 1.358 11.126 9.425 1.00 50.09 195 CYS A CA 1
ATOM 1543 C C . CYS A 1 195 ? 0.375 11.471 10.544 1.00 50.09 195 CYS A C 1
ATOM 1545 O O . CYS A 1 195 ? -0.428 12.390 10.398 1.00 50.09 195 CYS A O 1
ATOM 1547 N N . ALA A 1 196 ? 0.600 10.819 11.687 1.00 51.09 196 ALA A N 1
ATOM 1548 C CA . ALA A 1 196 ? 0.090 11.164 13.010 1.00 51.09 196 ALA A CA 1
ATOM 1549 C C . ALA A 1 196 ? -1.412 10.931 13.220 1.00 51.09 196 ALA A C 1
ATOM 1551 O O . ALA A 1 196 ? -2.217 11.859 13.213 1.00 51.09 196 ALA A O 1
ATOM 1552 N N . LEU A 1 197 ? -1.759 9.686 13.547 1.00 53.31 197 LEU A N 1
ATOM 1553 C CA . LEU A 1 197 ? -2.885 9.443 14.443 1.00 53.31 197 LEU A CA 1
ATOM 1554 C C . LEU A 1 197 ? -2.389 9.545 15.888 1.00 53.31 197 LEU A C 1
ATOM 1556 O O . LEU A 1 197 ? -1.318 9.028 16.223 1.00 53.31 197 LEU A O 1
ATOM 1560 N N . SER A 1 198 ? -3.149 10.236 16.741 1.00 52.28 198 SER A N 1
ATOM 1561 C CA . SER A 1 198 ? -2.973 10.100 18.186 1.00 52.28 198 SER A CA 1
ATOM 1562 C C . SER A 1 198 ? -3.267 8.647 18.567 1.00 52.28 198 SER A C 1
ATOM 1564 O O . SER A 1 198 ? -4.100 7.984 17.951 1.00 52.28 198 SER A O 1
ATOM 1566 N N . SER A 1 199 ? -2.584 8.131 19.588 1.00 52.91 199 SER A N 1
ATOM 1567 C CA . SER A 1 199 ? -2.713 6.737 20.040 1.00 52.91 199 SER A CA 1
ATOM 1568 C C . SER A 1 199 ? -4.109 6.353 20.547 1.00 52.91 199 SER A C 1
ATOM 1570 O O . SER A 1 199 ? -4.297 5.233 21.003 1.00 52.91 199 SER A O 1
ATOM 1572 N N . GLU A 1 200 ? -5.071 7.272 20.538 1.00 53.84 200 GLU A N 1
ATOM 1573 C CA . GLU A 1 200 ? -6.369 7.113 21.193 1.00 53.84 200 GLU A CA 1
ATOM 1574 C C . GLU A 1 200 ? -7.294 6.122 20.464 1.00 53.84 200 GLU A C 1
ATOM 1576 O O . GLU A 1 200 ? -8.247 5.638 21.066 1.00 53.84 200 GLU A O 1
ATOM 1581 N N . THR A 1 201 ? -7.008 5.777 19.201 1.00 58.84 201 THR A N 1
ATOM 1582 C CA . THR A 1 201 ? -7.852 4.906 18.349 1.00 58.84 201 THR A CA 1
ATOM 1583 C C . THR A 1 201 ? -7.047 3.892 17.518 1.00 58.84 201 THR A C 1
ATOM 1585 O O . THR A 1 201 ? -7.448 3.509 16.424 1.00 58.84 201 THR A O 1
ATOM 1588 N N . LEU A 1 202 ? -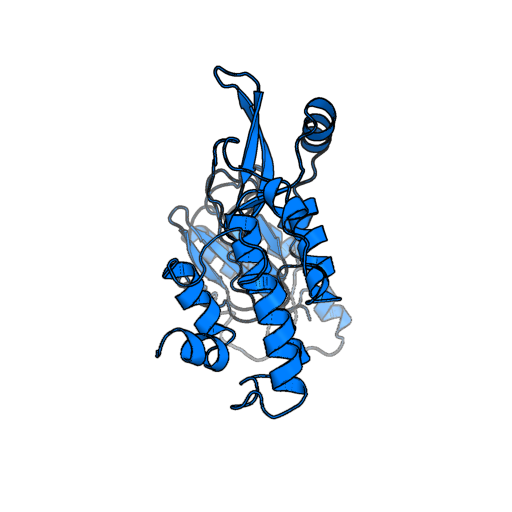5.884 3.453 18.013 1.00 67.12 202 LEU A N 1
ATOM 1589 C CA . LEU A 1 202 ? -5.004 2.514 17.301 1.00 67.12 202 LEU A CA 1
ATOM 1590 C C . LEU A 1 202 ? -5.039 1.117 17.936 1.00 67.12 202 LEU A C 1
ATOM 1592 O O . LEU A 1 202 ? -4.891 0.988 19.151 1.00 67.12 202 LEU A O 1
ATOM 1596 N N . TYR A 1 203 ? -5.172 0.070 17.114 1.00 74.75 203 TYR A N 1
ATOM 1597 C CA . TYR A 1 203 ? -5.306 -1.326 17.566 1.00 74.75 203 TYR A CA 1
ATOM 1598 C C . TYR A 1 203 ? -4.207 -2.226 16.990 1.00 74.75 203 TYR A C 1
ATOM 1600 O O . TYR A 1 203 ? -3.779 -1.966 15.871 1.00 74.75 203 TYR A O 1
ATOM 1608 N N . PRO A 1 204 ? -3.750 -3.293 17.677 1.00 77.44 204 PRO A N 1
ATOM 1609 C CA . PRO A 1 204 ? -2.679 -4.159 17.171 1.00 77.44 204 PRO A CA 1
ATOM 1610 C C . PRO A 1 204 ? -3.037 -4.833 15.840 1.00 77.44 204 PRO A C 1
ATOM 1612 O O . PRO A 1 204 ? -4.034 -5.553 15.749 1.00 77.44 204 PRO A O 1
ATOM 1615 N N . ALA A 1 205 ? -2.208 -4.642 14.811 1.00 79.00 205 ALA A N 1
ATOM 1616 C CA . ALA A 1 205 ? -2.458 -5.231 13.496 1.00 79.00 205 ALA A CA 1
ATOM 1617 C C . ALA A 1 205 ? -2.345 -6.762 13.528 1.00 79.00 205 ALA A C 1
ATOM 1619 O O . ALA A 1 205 ? -3.105 -7.464 12.865 1.00 79.00 205 ALA A O 1
ATOM 1620 N N . GLU A 1 206 ? -1.422 -7.301 14.325 1.00 76.31 206 GLU A N 1
ATOM 1621 C CA . GLU A 1 206 ? -1.184 -8.739 14.450 1.00 76.31 206 GLU A CA 1
ATOM 1622 C C . GLU A 1 206 ? -2.449 -9.489 14.881 1.00 76.31 206 GLU A C 1
ATOM 1624 O O . GLU A 1 206 ? -2.760 -10.549 14.336 1.00 76.31 206 GLU A O 1
ATOM 1629 N N . GLU A 1 207 ? -3.203 -8.908 15.814 1.00 82.19 207 GLU A N 1
ATOM 1630 C CA . GLU A 1 207 ? -4.438 -9.501 16.317 1.00 82.19 207 GLU A CA 1
ATOM 1631 C C . GLU A 1 207 ? -5.564 -9.425 15.279 1.00 82.19 207 GLU A C 1
ATOM 1633 O O . GLU A 1 207 ? -6.232 -10.428 15.027 1.00 82.19 207 GLU A O 1
ATOM 1638 N N . TYR A 1 208 ? -5.708 -8.295 14.578 1.00 83.88 208 TYR A N 1
ATOM 1639 C CA . TYR A 1 208 ? -6.638 -8.185 13.449 1.00 83.88 208 TYR A CA 1
ATOM 1640 C C . TYR A 1 208 ? -6.357 -9.247 12.374 1.00 83.88 208 TYR A C 1
ATOM 1642 O O . TYR A 1 208 ? -7.265 -9.949 11.924 1.00 83.88 208 TYR A O 1
ATOM 1650 N N . TYR A 1 209 ? -5.090 -9.427 11.981 1.00 78.81 209 TYR A N 1
ATOM 1651 C CA . TYR A 1 209 ? -4.723 -10.435 10.985 1.00 78.81 209 TYR A CA 1
ATOM 1652 C C . TYR A 1 209 ? -4.888 -11.865 11.494 1.00 78.81 209 TYR A C 1
ATOM 1654 O O . TYR A 1 209 ? -5.234 -12.732 10.691 1.00 78.81 209 TYR A O 1
ATOM 1662 N N . ARG A 1 210 ? -4.704 -12.124 12.795 1.00 84.75 210 ARG A N 1
ATOM 1663 C CA . ARG A 1 210 ? -5.023 -13.422 13.409 1.00 84.75 210 ARG A CA 1
ATOM 1664 C C . ARG A 1 210 ? -6.504 -13.756 13.227 1.00 84.75 210 ARG A C 1
ATOM 1666 O O . ARG A 1 210 ? -6.828 -14.841 12.749 1.00 84.75 210 ARG A O 1
ATOM 1673 N N . LEU A 1 211 ? -7.393 -12.812 13.539 1.00 86.25 211 LEU A N 1
ATOM 1674 C CA . LEU A 1 211 ? -8.842 -12.960 13.362 1.00 86.25 211 LEU A CA 1
ATOM 1675 C C . LEU A 1 211 ? -9.223 -13.127 11.885 1.00 86.25 211 LEU A C 1
ATOM 1677 O O . LEU A 1 211 ? -9.994 -14.010 11.512 1.00 86.25 211 LEU A O 1
ATOM 1681 N N . ARG A 1 212 ? -8.616 -12.325 11.011 1.00 84.62 212 ARG A N 1
ATOM 1682 C CA . ARG A 1 212 ? -8.812 -12.411 9.563 1.00 84.62 212 ARG A CA 1
ATOM 1683 C C . ARG A 1 212 ? -8.353 -13.754 8.985 1.00 84.62 212 ARG A C 1
ATOM 1685 O O . ARG A 1 212 ? -8.958 -14.268 8.047 1.00 84.62 212 ARG A O 1
ATOM 1692 N N . GLU A 1 213 ? -7.274 -14.318 9.511 1.00 78.75 213 GLU A N 1
ATOM 1693 C CA . GLU A 1 213 ? -6.753 -15.620 9.100 1.00 78.75 213 GLU A CA 1
ATOM 1694 C C . GLU A 1 213 ? -7.710 -16.755 9.476 1.00 78.75 213 GLU A C 1
ATOM 1696 O O . GLU A 1 213 ? -7.944 -17.644 8.659 1.00 78.75 213 GLU A O 1
ATOM 1701 N N . ILE A 1 214 ? -8.32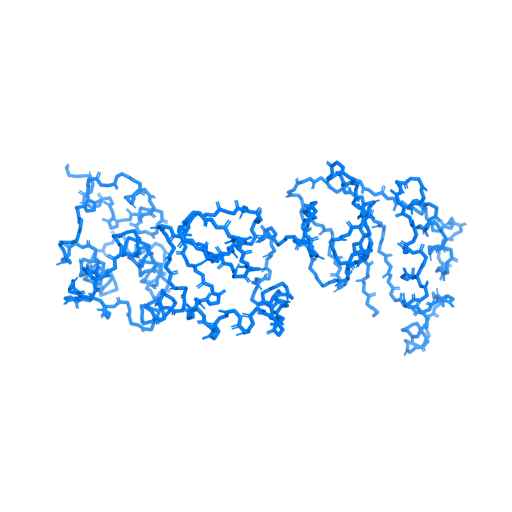2 -16.687 10.661 1.00 84.38 214 ILE A N 1
ATOM 1702 C CA . ILE A 1 214 ? -9.371 -17.623 11.085 1.00 84.38 214 ILE A CA 1
ATOM 1703 C C . ILE A 1 214 ? -10.522 -17.609 10.066 1.00 84.38 214 ILE A C 1
ATOM 1705 O O . ILE A 1 214 ? -10.802 -18.640 9.458 1.00 84.38 214 ILE A O 1
ATOM 1709 N N . LEU A 1 215 ? -11.067 -16.427 9.756 1.00 81.69 215 LEU A N 1
ATOM 1710 C CA . LEU A 1 215 ? -12.135 -16.250 8.756 1.00 81.69 215 LEU A CA 1
ATOM 1711 C C . LEU A 1 215 ? -11.758 -16.674 7.335 1.00 81.69 215 LEU A C 1
ATOM 1713 O O . LEU A 1 215 ? -12.621 -16.958 6.503 1.00 81.69 215 LEU A O 1
ATOM 1717 N N . ARG A 1 216 ? -10.467 -16.635 6.998 1.00 81.00 216 ARG A N 1
ATOM 1718 C CA . ARG A 1 216 ? -9.984 -17.093 5.693 1.00 81.00 216 ARG A CA 1
ATOM 1719 C C . ARG A 1 216 ? -10.124 -18.603 5.552 1.00 81.00 216 ARG A C 1
ATOM 1721 O O . ARG A 1 216 ? -10.445 -19.066 4.461 1.00 81.00 216 ARG A O 1
ATOM 1728 N N . ASN A 1 217 ? -9.825 -19.331 6.623 1.00 81.44 217 ASN A N 1
ATOM 1729 C CA . ASN A 1 217 ? -9.813 -20.790 6.639 1.00 81.44 217 ASN A CA 1
ATOM 1730 C C . ASN A 1 217 ? -11.207 -21.357 6.916 1.00 81.44 217 ASN A C 1
ATOM 1732 O O . ASN A 1 217 ? -11.596 -22.343 6.298 1.00 81.44 217 ASN A O 1
ATOM 1736 N N . ASP A 1 218 ? -11.952 -20.702 7.801 1.00 83.44 218 ASP A N 1
ATOM 1737 C CA . ASP A 1 218 ? -13.318 -21.049 8.160 1.00 83.44 218 ASP A CA 1
ATOM 1738 C C . ASP A 1 218 ? -14.138 -19.760 8.315 1.00 83.44 218 ASP A C 1
ATOM 1740 O O . ASP A 1 218 ? -14.076 -19.101 9.356 1.00 83.44 218 ASP A O 1
ATOM 1744 N N . PRO A 1 219 ? -14.896 -19.366 7.277 1.00 77.06 219 PRO A N 1
ATOM 1745 C CA . PRO A 1 219 ? -15.764 -18.203 7.356 1.00 77.06 219 PRO A CA 1
ATOM 1746 C C . PRO A 1 219 ? -16.750 -18.283 8.527 1.00 77.06 219 PRO A C 1
ATOM 1748 O O . PRO A 1 219 ? -16.963 -17.271 9.173 1.00 77.06 219 PRO A O 1
ATOM 1751 N N . SER A 1 220 ? -17.281 -19.463 8.867 1.00 78.56 220 SER A N 1
ATOM 1752 C CA . SER A 1 220 ? -18.229 -19.656 9.979 1.00 78.56 220 SER A CA 1
ATOM 1753 C C . SER A 1 220 ? -17.608 -19.602 11.376 1.00 78.56 220 SER A C 1
ATOM 1755 O O . SER A 1 220 ? -18.340 -19.635 12.357 1.00 78.56 220 SER A O 1
ATOM 1757 N N . ALA A 1 221 ? -16.286 -19.482 11.508 1.00 83.19 221 ALA A N 1
ATOM 1758 C CA . ALA A 1 221 ? -15.604 -19.572 12.801 1.00 83.19 221 ALA A CA 1
ATOM 1759 C C . ALA A 1 221 ? -16.018 -18.507 13.835 1.00 83.19 221 ALA A C 1
ATOM 1761 O O . ALA A 1 221 ? -15.669 -18.630 15.008 1.00 83.19 221 ALA A O 1
ATOM 1762 N N . PHE A 1 222 ? -16.706 -17.447 13.405 1.00 79.88 222 PHE A N 1
ATOM 1763 C CA . PHE A 1 222 ? -17.202 -16.381 14.275 1.00 79.88 222 PHE A CA 1
ATOM 1764 C C . PHE A 1 222 ? -18.679 -16.511 14.646 1.00 79.88 222 PHE A C 1
ATOM 1766 O O . PHE A 1 222 ? -19.193 -15.634 15.333 1.00 79.88 222 PHE A O 1
ATOM 1773 N N . ASP A 1 223 ? -19.336 -17.602 14.258 1.00 82.19 223 ASP A N 1
ATOM 1774 C CA . ASP A 1 223 ? -20.669 -17.937 14.748 1.00 82.19 223 ASP A CA 1
ATOM 1775 C C . ASP A 1 223 ? -20.685 -18.022 16.288 1.00 82.19 223 ASP A C 1
ATOM 1777 O O . ASP A 1 223 ? -19.769 -18.578 16.904 1.00 82.19 223 ASP A O 1
ATOM 1781 N N . ASP A 1 224 ? -21.682 -17.391 16.912 1.00 81.06 224 ASP A N 1
ATOM 1782 C CA . ASP A 1 224 ? -21.806 -17.249 18.373 1.00 81.06 224 ASP A CA 1
ATOM 1783 C C . ASP A 1 224 ? -20.558 -16.694 19.117 1.00 81.06 224 ASP A C 1
ATOM 1785 O O . ASP A 1 224 ? -20.367 -16.946 20.309 1.00 81.06 224 ASP A O 1
ATOM 1789 N N . GLN A 1 225 ? -19.687 -15.909 18.464 1.00 84.75 225 GLN A N 1
ATOM 1790 C CA . GLN A 1 225 ? -18.483 -15.320 19.086 1.00 84.75 225 GLN A CA 1
ATOM 1791 C C . GLN A 1 225 ? -18.665 -13.859 19.546 1.00 84.75 225 GLN A C 1
ATOM 1793 O O . GLN A 1 225 ? -17.694 -13.101 19.608 1.00 84.75 225 GLN A O 1
ATOM 1798 N N . CYS A 1 226 ? -19.875 -13.423 19.909 1.00 82.50 226 CYS A N 1
ATOM 1799 C CA . CYS A 1 226 ? -20.141 -12.010 20.223 1.00 82.50 226 CYS A CA 1
ATOM 1800 C C . CYS A 1 226 ? -19.292 -11.475 21.395 1.00 82.50 226 CYS A C 1
ATOM 1802 O O . CYS A 1 226 ? -18.837 -10.329 21.365 1.00 82.50 226 CYS A O 1
ATOM 1804 N N . ASP A 1 227 ? -18.991 -12.315 22.389 1.00 85.38 227 ASP A N 1
ATOM 1805 C CA . ASP A 1 227 ? -18.137 -11.959 23.529 1.00 85.38 227 ASP A CA 1
ATOM 1806 C C . ASP A 1 227 ? -16.691 -11.645 23.128 1.00 85.38 227 ASP A C 1
ATOM 1808 O O . ASP A 1 227 ? -16.067 -10.765 23.726 1.00 85.38 227 ASP A O 1
ATOM 1812 N N . LEU A 1 228 ? -16.171 -12.298 22.081 1.00 83.62 228 LEU A N 1
ATOM 1813 C CA . LEU A 1 228 ? -14.857 -11.985 21.522 1.00 83.62 228 LEU A CA 1
ATOM 1814 C C . LEU A 1 228 ? -14.838 -10.534 21.027 1.00 83.62 228 LEU A C 1
ATOM 1816 O O . LEU A 1 228 ? -13.950 -9.760 21.383 1.00 83.62 228 LEU A O 1
ATOM 1820 N N . PHE A 1 229 ? -15.853 -10.142 20.260 1.00 80.06 229 PHE A N 1
ATOM 1821 C CA . PHE A 1 229 ? -15.930 -8.817 19.645 1.00 80.06 229 PHE A CA 1
ATOM 1822 C C . PHE A 1 229 ? -16.327 -7.703 20.604 1.00 80.06 229 PHE A C 1
ATOM 1824 O O . PHE A 1 229 ? -15.941 -6.565 20.366 1.00 80.06 229 PHE A O 1
ATOM 1831 N N . ARG A 1 230 ? -17.002 -8.004 21.719 1.00 84.00 230 ARG A N 1
ATOM 1832 C CA . ARG A 1 230 ? -17.260 -7.015 22.784 1.00 84.00 230 ARG A CA 1
ATOM 1833 C C . ARG A 1 230 ? -15.979 -6.453 23.403 1.00 84.00 230 ARG A C 1
ATOM 1835 O O . ARG A 1 230 ? -16.003 -5.353 23.947 1.00 84.00 230 ARG A O 1
ATOM 1842 N N . SER A 1 231 ? -14.875 -7.199 23.331 1.00 81.56 231 SER A N 1
ATOM 1843 C CA . SER A 1 231 ? -13.559 -6.741 23.792 1.00 81.56 231 SER A CA 1
ATOM 1844 C C . SER A 1 231 ? -12.823 -5.852 22.779 1.00 81.56 231 SER A C 1
ATOM 1846 O O . SER A 1 231 ? -11.809 -5.241 23.122 1.00 81.56 231 SER A O 1
ATOM 1848 N N . TYR A 1 232 ? -13.347 -5.749 21.555 1.00 79.25 232 TYR A N 1
ATOM 1849 C CA . TYR A 1 232 ? -12.769 -4.993 20.452 1.00 79.25 232 TYR A CA 1
ATOM 1850 C C . TYR A 1 232 ? -13.683 -3.835 20.019 1.00 79.25 232 TYR A C 1
ATOM 1852 O O . TYR A 1 232 ? -14.868 -3.789 20.349 1.00 79.25 232 TYR A O 1
ATOM 1860 N N . PRO A 1 233 ? -13.149 -2.869 19.262 1.00 79.31 233 PRO A N 1
ATOM 1861 C CA . PRO A 1 233 ? -13.952 -1.822 18.643 1.00 79.31 233 PRO A CA 1
ATOM 1862 C C . PRO A 1 233 ? -14.942 -2.402 17.640 1.00 79.31 233 PRO A C 1
ATOM 1864 O O . PRO A 1 233 ? -14.632 -3.338 16.902 1.00 79.31 233 PRO A O 1
ATOM 1867 N N . LEU A 1 234 ? -16.107 -1.770 17.542 1.00 81.69 234 LEU A N 1
ATOM 1868 C CA . LEU A 1 234 ? -17.156 -2.212 16.632 1.00 81.69 234 LEU A CA 1
ATOM 1869 C C . LEU A 1 234 ? -16.720 -2.182 15.155 1.00 81.69 234 LEU A C 1
ATOM 1871 O O . LEU A 1 234 ? -17.114 -3.051 14.378 1.00 81.69 234 LEU A O 1
ATOM 1875 N N . ASP A 1 235 ? -15.880 -1.222 14.766 1.00 79.50 235 ASP A N 1
ATOM 1876 C CA . ASP A 1 235 ? -15.429 -1.084 13.377 1.00 79.50 235 ASP A CA 1
ATOM 1877 C C . ASP A 1 235 ? -14.537 -2.255 12.926 1.00 79.50 235 ASP A C 1
ATOM 1879 O O . ASP A 1 235 ? -14.637 -2.691 11.779 1.00 79.50 235 ASP A O 1
ATOM 1883 N N . TRP A 1 236 ? -13.771 -2.875 13.838 1.00 83.38 236 TRP A N 1
ATOM 1884 C CA . TRP A 1 236 ? -13.051 -4.125 13.550 1.00 83.38 236 TRP A CA 1
ATOM 1885 C C . TRP A 1 236 ? -14.005 -5.243 13.155 1.00 83.38 236 TRP A C 1
ATOM 1887 O O . TRP A 1 236 ? -13.769 -5.942 12.171 1.00 83.38 236 TRP A O 1
ATOM 1897 N N . TYR A 1 237 ? -15.094 -5.403 13.907 1.00 85.62 237 TYR A N 1
ATOM 1898 C CA . TYR A 1 237 ? -16.094 -6.415 13.603 1.00 85.62 237 TYR A CA 1
ATOM 1899 C C . TYR A 1 237 ? -16.758 -6.149 12.246 1.00 85.62 237 TYR A C 1
ATOM 1901 O O . TYR A 1 237 ? -16.865 -7.071 11.442 1.00 85.62 237 TYR A O 1
ATOM 1909 N N . LYS A 1 238 ? -17.105 -4.894 11.925 1.00 86.62 238 LYS A N 1
ATOM 1910 C CA . LYS A 1 238 ? -17.645 -4.525 10.602 1.00 86.62 238 LYS A CA 1
ATOM 1911 C C . LYS A 1 238 ? -16.684 -4.875 9.464 1.00 86.62 238 LYS A C 1
ATOM 1913 O O . LYS A 1 238 ? -17.096 -5.426 8.443 1.00 86.62 238 LYS A O 1
ATOM 1918 N N . GLU A 1 239 ? -15.397 -4.589 9.620 1.00 86.75 239 GLU A N 1
ATOM 1919 C CA . GLU A 1 239 ? -14.396 -4.935 8.611 1.00 86.75 239 GLU A CA 1
ATOM 1920 C C . GLU A 1 239 ? -14.198 -6.447 8.458 1.00 86.75 239 GLU A C 1
ATOM 1922 O O . GLU A 1 239 ? -14.161 -6.960 7.334 1.00 86.75 239 GLU A O 1
ATOM 1927 N N . LEU A 1 240 ? -14.085 -7.169 9.576 1.00 86.25 240 LEU A N 1
ATOM 1928 C CA . LEU A 1 240 ? -13.956 -8.626 9.596 1.00 86.25 240 LEU A CA 1
ATOM 1929 C C . LEU A 1 240 ? -15.195 -9.288 8.990 1.00 86.25 240 LEU A C 1
ATOM 1931 O O . LEU A 1 240 ? -15.065 -10.235 8.214 1.00 86.25 240 LEU A O 1
ATOM 1935 N N . ALA A 1 241 ? -16.376 -8.727 9.239 1.00 86.69 241 ALA A N 1
ATOM 1936 C CA . ALA A 1 241 ? -17.618 -9.142 8.619 1.00 86.69 241 ALA A CA 1
ATOM 1937 C C . ALA A 1 241 ? -17.563 -8.997 7.085 1.00 86.69 241 ALA A C 1
ATOM 1939 O O . ALA A 1 241 ? -17.740 -9.968 6.343 1.00 86.69 241 ALA A O 1
ATOM 1940 N N . LEU A 1 242 ? -17.212 -7.811 6.575 1.00 85.00 242 LEU A N 1
ATOM 1941 C CA . LEU A 1 242 ? -17.034 -7.601 5.132 1.00 85.00 242 LEU A CA 1
ATOM 1942 C C . LEU A 1 242 ? -15.951 -8.521 4.544 1.00 85.00 242 LEU A C 1
ATOM 1944 O O . LEU A 1 242 ? -16.054 -8.966 3.397 1.00 85.00 242 LEU A O 1
ATOM 1948 N N . TYR A 1 243 ? -14.898 -8.823 5.301 1.00 85.62 243 TYR A N 1
ATOM 1949 C CA . TYR A 1 243 ? -13.874 -9.769 4.878 1.00 85.62 243 TYR A CA 1
ATOM 1950 C C . TYR A 1 243 ? -14.417 -11.200 4.772 1.00 85.62 243 TYR A C 1
ATOM 1952 O O . TYR A 1 243 ? -14.162 -11.860 3.758 1.00 85.62 243 TYR A O 1
ATOM 1960 N N . ALA A 1 244 ? -15.206 -11.653 5.748 1.00 83.19 244 ALA A N 1
ATOM 1961 C CA . ALA A 1 244 ? -15.875 -12.947 5.709 1.00 83.19 244 ALA A CA 1
ATOM 1962 C C . ALA A 1 244 ? -16.780 -13.070 4.475 1.00 83.19 244 ALA A C 1
ATOM 1964 O O . ALA A 1 244 ? -16.668 -14.055 3.746 1.00 83.19 244 ALA A O 1
ATOM 1965 N N . MET A 1 245 ? -17.558 -12.030 4.136 1.00 81.50 245 MET A N 1
ATOM 1966 C CA . MET A 1 245 ? -18.360 -11.992 2.897 1.00 81.50 245 MET A CA 1
ATOM 1967 C C . MET A 1 245 ? -17.508 -12.257 1.652 1.00 81.50 245 MET A C 1
ATOM 1969 O O . MET A 1 245 ? -17.906 -12.995 0.752 1.00 81.50 245 MET A O 1
ATOM 1973 N N . ARG A 1 246 ? -16.303 -11.676 1.586 1.00 83.00 246 ARG A N 1
ATOM 1974 C CA . ARG A 1 246 ? -15.379 -11.894 0.461 1.00 83.00 246 ARG A CA 1
ATOM 1975 C C . ARG A 1 246 ? -14.784 -13.297 0.457 1.00 83.00 246 ARG A C 1
ATOM 1977 O O . ARG A 1 246 ? -14.382 -13.763 -0.608 1.00 83.00 246 ARG A O 1
ATOM 1984 N N . CYS A 1 247 ? -14.622 -13.934 1.614 1.00 81.12 247 CYS A N 1
ATOM 1985 C CA . CYS A 1 247 ? -14.203 -15.333 1.699 1.00 81.12 247 CYS A CA 1
ATOM 1986 C C . CYS A 1 247 ? -15.322 -16.246 1.202 1.00 81.12 247 CYS A C 1
ATOM 1988 O O . CYS A 1 247 ? -15.081 -17.034 0.295 1.00 81.12 247 CYS A O 1
ATOM 1990 N N . VAL A 1 248 ? -16.552 -16.042 1.680 1.00 78.00 248 VAL A N 1
ATOM 1991 C CA . VAL A 1 248 ? -17.751 -16.753 1.212 1.00 78.00 248 VAL A CA 1
ATOM 1992 C C . VAL A 1 248 ? -17.912 -16.618 -0.305 1.00 78.00 248 VAL A C 1
ATOM 1994 O O . VAL A 1 248 ? -17.973 -17.623 -1.011 1.00 78.00 248 VAL A O 1
ATOM 1997 N N . ALA A 1 249 ? -17.863 -15.392 -0.833 1.00 76.88 249 ALA A N 1
ATOM 1998 C CA . ALA A 1 249 ? -17.956 -15.133 -2.270 1.00 76.88 249 ALA A CA 1
ATOM 1999 C C . ALA A 1 249 ? -16.830 -15.804 -3.082 1.00 76.88 249 ALA A C 1
ATOM 2001 O O . ALA A 1 249 ? -17.041 -16.200 -4.227 1.00 76.88 249 ALA A O 1
ATOM 2002 N N . ARG A 1 250 ? -15.622 -15.943 -2.513 1.00 76.31 250 ARG A N 1
ATOM 2003 C CA . ARG A 1 250 ? -14.496 -16.634 -3.165 1.00 76.31 250 ARG A CA 1
ATOM 2004 C C . ARG A 1 250 ? -14.661 -18.149 -3.162 1.00 76.31 250 ARG A C 1
ATOM 2006 O O . ARG A 1 250 ? -14.364 -18.772 -4.176 1.00 76.31 250 ARG A O 1
ATOM 2013 N N . THR A 1 251 ? -15.111 -18.724 -2.052 1.00 73.88 251 THR A N 1
ATOM 2014 C CA . THR A 1 251 ? -15.283 -20.174 -1.897 1.00 73.88 251 THR A CA 1
ATOM 2015 C C . THR A 1 251 ? -16.459 -20.695 -2.719 1.00 73.88 251 THR A C 1
ATOM 2017 O O . THR A 1 251 ? -16.362 -21.768 -3.308 1.00 73.88 251 THR A O 1
ATOM 2020 N N . HIS A 1 252 ? -17.548 -19.925 -2.803 1.00 72.25 252 HIS A N 1
ATOM 2021 C CA . HIS A 1 252 ? -18.804 -20.369 -3.417 1.00 72.25 252 HIS A CA 1
ATOM 2022 C C . HIS A 1 252 ? -19.115 -19.715 -4.778 1.00 72.25 252 HIS A C 1
ATOM 2024 O O . HIS A 1 252 ? -20.030 -20.160 -5.466 1.00 72.25 252 HIS A O 1
ATOM 2030 N N . GLY A 1 253 ? -18.327 -18.723 -5.211 1.00 59.62 253 GLY A N 1
ATOM 2031 C CA . GLY A 1 253 ? -18.424 -18.101 -6.537 1.00 59.62 253 GLY A CA 1
ATOM 2032 C C . GLY A 1 253 ? -19.303 -16.844 -6.604 1.00 59.62 253 GLY A C 1
ATOM 2033 O O . GLY A 1 253 ? -20.149 -16.596 -5.747 1.00 59.62 253 GLY A O 1
ATOM 2034 N N . SER A 1 254 ? -19.068 -16.034 -7.649 1.00 53.03 254 SER A N 1
ATOM 2035 C CA . SER A 1 254 ? -19.829 -14.820 -7.983 1.00 53.03 254 SER A CA 1
ATOM 2036 C C . SER A 1 254 ? -20.534 -14.956 -9.347 1.00 53.03 254 SER A C 1
ATOM 2038 O O . SER A 1 254 ? -19.925 -15.506 -10.270 1.00 53.03 254 SER A O 1
ATOM 2040 N N . PRO A 1 255 ? -21.756 -14.412 -9.511 1.00 51.62 255 PRO A N 1
ATOM 2041 C CA . PRO A 1 255 ? -22.606 -13.951 -8.419 1.00 51.62 255 PRO A CA 1
ATOM 2042 C C . PRO A 1 255 ? -22.964 -15.184 -7.589 1.00 51.62 255 PRO A C 1
ATOM 2044 O O . PRO A 1 255 ? -23.186 -16.248 -8.166 1.00 51.62 255 PRO A O 1
ATOM 2047 N N . MET A 1 256 ? -22.967 -15.081 -6.255 1.00 59.09 256 MET A N 1
ATOM 2048 C CA . MET A 1 256 ? -23.602 -16.130 -5.456 1.00 59.09 256 MET A CA 1
ATOM 2049 C C . MET A 1 256 ? -24.936 -16.425 -6.120 1.00 59.09 256 MET A C 1
ATOM 2051 O O . MET A 1 256 ? -25.626 -15.470 -6.499 1.00 59.09 256 MET A O 1
ATOM 2055 N N . ALA A 1 257 ? -25.187 -17.712 -6.353 1.00 47.88 257 ALA A N 1
ATOM 2056 C CA . ALA A 1 257 ? -26.330 -18.213 -7.082 1.00 47.88 257 ALA A CA 1
ATOM 2057 C C . ALA A 1 257 ? -27.545 -17.318 -6.859 1.00 47.88 257 ALA A C 1
ATOM 2059 O O . ALA A 1 257 ? -27.835 -16.918 -5.732 1.00 47.88 257 ALA A O 1
ATOM 2060 N N . GLU A 1 258 ? -28.255 -16.996 -7.933 1.00 54.12 258 GLU A N 1
ATOM 2061 C CA . GLU A 1 258 ? -29.424 -16.112 -7.945 1.00 54.12 258 GLU A CA 1
ATOM 2062 C C . GLU A 1 258 ? -30.576 -16.598 -7.018 1.00 54.12 258 GLU A C 1
ATOM 2064 O O . GLU A 1 258 ? -31.683 -16.054 -7.058 1.00 54.12 258 GLU A O 1
ATOM 2069 N N . SER A 1 259 ? -30.346 -17.626 -6.185 1.00 60.41 259 SER A N 1
ATOM 2070 C CA . SER A 1 259 ? -31.287 -18.306 -5.311 1.00 60.41 259 SER A CA 1
ATOM 2071 C C . SER A 1 259 ? -30.631 -18.986 -4.087 1.00 60.41 259 SER A C 1
ATOM 2073 O O . SER A 1 259 ? -29.581 -19.608 -4.198 1.00 60.41 259 SER A O 1
ATOM 2075 N N . VAL A 1 260 ? -31.321 -18.978 -2.934 1.00 62.84 260 VAL A N 1
ATOM 2076 C CA . VAL A 1 260 ? -30.974 -19.783 -1.731 1.00 62.84 260 VAL A CA 1
ATOM 2077 C C . VAL A 1 260 ? -31.276 -21.278 -1.906 1.00 62.84 260 VAL A C 1
ATOM 2079 O O . VAL A 1 260 ? -31.010 -22.080 -1.022 1.00 62.84 260 VAL A O 1
ATOM 2082 N N . HIS A 1 261 ? -31.923 -21.653 -3.010 1.00 65.94 261 HIS A N 1
ATOM 2083 C CA . HIS A 1 261 ? -32.473 -22.995 -3.192 1.00 65.94 261 HIS A CA 1
ATOM 2084 C C . HIS A 1 261 ? -31.441 -24.036 -3.635 1.00 65.94 261 HIS A C 1
ATOM 2086 O O . HIS A 1 261 ? -31.782 -25.215 -3.709 1.00 65.94 261 HIS A O 1
ATOM 2092 N N . ASP A 1 262 ? -30.200 -23.631 -3.908 1.00 72.12 262 ASP A N 1
ATOM 2093 C CA . ASP A 1 262 ? -29.088 -24.564 -4.044 1.00 72.12 262 ASP A CA 1
ATOM 2094 C C . ASP A 1 262 ? -28.218 -24.607 -2.781 1.00 72.12 262 ASP A C 1
ATOM 2096 O O . ASP A 1 262 ? -28.201 -23.692 -1.956 1.00 72.12 262 ASP A O 1
ATOM 2100 N N . GLN A 1 263 ? -27.495 -25.716 -2.625 1.00 74.44 263 GLN A N 1
ATOM 2101 C CA . GLN A 1 263 ? -26.691 -25.992 -1.437 1.00 74.44 263 GLN A CA 1
ATOM 2102 C C . GLN A 1 263 ? -25.626 -24.915 -1.183 1.00 74.44 263 GLN A C 1
ATOM 2104 O O . GLN A 1 263 ? -25.327 -24.611 -0.033 1.00 74.44 263 GLN A O 1
ATOM 2109 N N . SER A 1 264 ? -25.046 -24.336 -2.239 1.00 69.25 264 SER A N 1
ATOM 2110 C CA . SER A 1 264 ? -24.009 -23.306 -2.107 1.00 69.25 264 SER A CA 1
ATOM 2111 C C . SER A 1 264 ? -24.592 -21.961 -1.675 1.00 69.25 264 SER A C 1
ATOM 2113 O O . SER A 1 264 ? -24.007 -21.297 -0.823 1.00 69.25 264 SER A O 1
ATOM 2115 N N . GLY A 1 265 ? -25.762 -21.590 -2.194 1.00 72.06 265 GLY A N 1
ATOM 2116 C CA . GLY A 1 265 ? -26.525 -20.416 -1.785 1.00 72.06 265 GLY A CA 1
ATOM 2117 C C . GLY A 1 265 ? -27.027 -20.516 -0.346 1.00 72.06 265 GLY A C 1
ATOM 2118 O O . GLY A 1 265 ? -26.930 -19.534 0.387 1.00 72.06 265 GLY A O 1
ATOM 2119 N N . GLN A 1 266 ? -27.490 -21.695 0.088 1.00 76.50 266 GLN A N 1
ATOM 2120 C CA . GLN A 1 266 ? -27.894 -21.940 1.477 1.00 76.50 266 GLN A CA 1
ATOM 2121 C C . GLN A 1 266 ? -26.702 -21.846 2.440 1.00 76.50 266 GLN A C 1
ATOM 2123 O O . GLN A 1 266 ? -26.756 -21.078 3.392 1.00 76.50 266 GLN A O 1
ATOM 2128 N N . THR A 1 267 ? -25.592 -22.538 2.161 1.00 74.44 267 THR A N 1
ATOM 2129 C CA . THR A 1 267 ? -24.391 -22.476 3.015 1.00 74.44 267 THR A CA 1
ATOM 2130 C C . THR A 1 267 ? -23.859 -21.052 3.140 1.00 74.44 267 THR A C 1
ATOM 2132 O O . THR A 1 267 ? -23.537 -20.589 4.229 1.00 74.44 267 THR A O 1
ATOM 2135 N N . ALA A 1 268 ? -23.801 -20.320 2.034 1.00 72.94 268 ALA A N 1
ATOM 2136 C CA . ALA A 1 268 ? -23.337 -18.947 2.057 1.00 72.94 268 ALA A CA 1
ATOM 2137 C C . ALA A 1 268 ? -24.334 -17.987 2.739 1.00 72.94 268 ALA A C 1
ATOM 2139 O O . ALA A 1 268 ? -23.905 -16.993 3.326 1.00 72.94 268 ALA A O 1
ATOM 2140 N N . HIS A 1 269 ? -25.638 -18.285 2.704 1.00 79.50 269 HIS A N 1
ATOM 2141 C CA . HIS A 1 269 ? -26.651 -17.580 3.488 1.00 79.50 269 HIS A CA 1
ATOM 2142 C C . HIS A 1 269 ? -26.448 -17.798 4.990 1.00 79.50 269 HIS A C 1
ATOM 2144 O O . HIS A 1 269 ? -26.376 -16.813 5.718 1.00 79.50 269 HIS A O 1
ATOM 2150 N N . ASP A 1 270 ? -26.298 -19.048 5.427 1.00 80.44 270 ASP A N 1
ATOM 2151 C CA . ASP A 1 270 ? -26.152 -19.405 6.842 1.00 80.44 270 ASP A CA 1
ATOM 2152 C C . ASP A 1 270 ? -24.898 -18.765 7.447 1.00 80.44 270 ASP A C 1
ATOM 2154 O O . ASP A 1 270 ? -24.975 -18.085 8.465 1.00 80.44 270 ASP A O 1
ATOM 2158 N N . ILE A 1 271 ? -23.762 -18.872 6.749 1.00 75.44 271 ILE A N 1
ATOM 2159 C CA . ILE A 1 271 ? -22.501 -18.241 7.157 1.00 75.44 271 ILE A CA 1
ATOM 2160 C C . ILE A 1 271 ? -22.651 -16.717 7.235 1.00 75.44 271 ILE A C 1
ATOM 2162 O O . ILE A 1 271 ? -22.175 -16.088 8.175 1.00 75.44 271 ILE A O 1
ATOM 2166 N N . SER A 1 272 ? -23.310 -16.104 6.247 1.00 77.62 272 SER A N 1
ATOM 2167 C CA . SER A 1 272 ? -23.504 -14.653 6.248 1.00 77.62 272 SER A CA 1
ATOM 2168 C C . SER A 1 272 ? -24.386 -14.217 7.419 1.00 77.62 272 SER A C 1
ATOM 2170 O O . SER A 1 272 ? -24.064 -13.279 8.136 1.00 77.62 272 SER A O 1
ATOM 2172 N N . LYS A 1 273 ? -25.479 -14.929 7.669 1.00 81.25 273 LYS A N 1
ATOM 2173 C CA . LYS A 1 273 ? -26.403 -14.605 8.751 1.00 81.25 273 LYS A CA 1
ATOM 2174 C C . LYS A 1 273 ? -25.738 -14.725 10.129 1.00 81.25 273 LYS A C 1
ATOM 2176 O O . LYS A 1 273 ? -25.806 -13.772 10.907 1.00 81.25 273 LYS A O 1
ATOM 2181 N N . ALA A 1 274 ? -25.024 -15.826 10.364 1.00 75.19 274 ALA A N 1
ATOM 2182 C CA . ALA A 1 274 ? -24.289 -16.099 11.598 1.00 75.19 274 ALA A CA 1
ATOM 2183 C C . ALA A 1 274 ? -23.265 -15.002 11.927 1.00 75.19 274 ALA A C 1
ATOM 2185 O O . ALA A 1 274 ? -23.196 -14.504 13.050 1.00 75.19 274 ALA A O 1
ATOM 2186 N N . ILE A 1 275 ? -22.485 -14.570 10.930 1.00 72.50 275 ILE A N 1
ATOM 2187 C CA . ILE A 1 275 ? -21.408 -13.592 11.138 1.00 72.50 275 ILE A CA 1
ATOM 2188 C C . ILE A 1 275 ? -21.922 -12.154 11.142 1.00 72.50 275 ILE A C 1
ATOM 2190 O O . ILE A 1 275 ? -21.196 -11.301 11.625 1.00 72.50 275 ILE A O 1
ATOM 2194 N N . PHE A 1 276 ? -23.090 -11.835 10.568 1.00 72.62 276 PHE A N 1
ATOM 2195 C CA . PHE A 1 276 ? -23.511 -10.435 10.354 1.00 72.62 276 PHE A CA 1
ATOM 2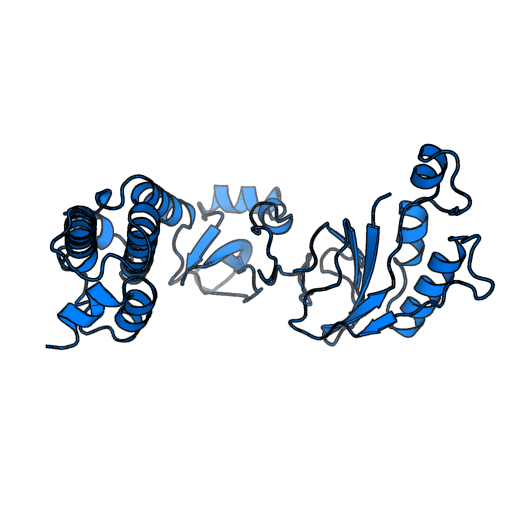196 C C . PHE A 1 276 ? -24.710 -10.005 11.182 1.00 72.62 276 PHE A C 1
ATOM 2198 O O . PHE A 1 276 ? -24.750 -8.863 11.633 1.00 72.62 276 PHE A O 1
ATOM 2205 N N . GLU A 1 277 ? -25.686 -10.889 11.354 1.00 74.56 277 GLU A N 1
ATOM 2206 C CA . GLU A 1 277 ? -26.961 -10.559 11.990 1.00 74.56 277 GLU A CA 1
ATOM 2207 C C . GLU A 1 277 ? -27.018 -11.098 13.417 1.00 74.56 277 GLU A C 1
ATOM 2209 O O . GLU A 1 277 ? -27.503 -10.416 14.316 1.00 74.56 277 GLU A O 1
ATOM 2214 N N . GLU A 1 278 ? -26.503 -12.307 13.640 1.00 78.31 278 GLU A N 1
ATOM 2215 C CA . GLU A 1 278 ? -26.761 -13.052 14.878 1.00 78.31 278 GLU A CA 1
ATOM 2216 C C . GLU A 1 278 ? -25.822 -12.683 16.037 1.00 78.31 278 GLU A C 1
ATOM 2218 O O . GLU A 1 278 ? -26.086 -13.046 17.179 1.00 78.31 278 GLU A O 1
ATOM 2223 N N . GLN A 1 279 ? -24.783 -11.877 15.790 1.00 78.56 279 GLN A N 1
ATOM 2224 C CA . GLN A 1 279 ? -23.842 -11.455 16.838 1.00 78.56 279 GLN A CA 1
ATOM 2225 C C . GLN A 1 279 ? -24.381 -10.352 17.767 1.00 78.56 279 GLN A C 1
ATOM 2227 O O . GLN A 1 279 ? -23.795 -10.122 18.823 1.00 78.56 279 GLN A O 1
ATOM 2232 N N . ASP A 1 280 ? -25.452 -9.645 17.382 1.00 81.88 280 ASP A N 1
ATOM 2233 C CA . ASP A 1 280 ? -26.069 -8.554 18.167 1.00 81.88 280 ASP A CA 1
ATOM 2234 C C . ASP A 1 280 ? -25.080 -7.441 18.603 1.00 81.88 280 ASP A C 1
ATOM 2236 O O . ASP A 1 280 ? -25.144 -6.893 19.703 1.00 81.88 280 ASP A O 1
ATOM 2240 N N . LEU A 1 281 ? -24.103 -7.123 17.742 1.00 83.06 281 LEU A N 1
ATOM 2241 C CA . LEU A 1 281 ? -23.079 -6.092 18.002 1.00 83.06 281 LEU A CA 1
ATOM 2242 C C . LEU A 1 281 ? -23.440 -4.728 17.402 1.00 83.06 281 LEU A C 1
ATOM 2244 O O . LEU A 1 281 ? -23.054 -3.688 17.933 1.00 83.06 281 LEU A O 1
ATOM 2248 N N . PHE A 1 282 ? -24.162 -4.730 16.283 1.00 85.50 282 PHE A N 1
ATOM 2249 C CA . PHE A 1 282 ? -24.778 -3.555 15.672 1.00 85.50 282 PHE A CA 1
ATOM 2250 C C . PHE A 1 282 ? -25.944 -3.987 14.787 1.00 85.50 282 PHE A C 1
ATOM 2252 O O . PHE A 1 282 ? -26.028 -5.154 14.415 1.00 85.50 282 PHE A O 1
ATOM 2259 N N . ASP A 1 283 ? -26.811 -3.043 14.424 1.00 84.56 283 ASP A N 1
ATOM 2260 C CA . ASP A 1 283 ? -27.858 -3.281 13.433 1.00 84.56 283 ASP A CA 1
ATOM 2261 C C . ASP A 1 283 ? -27.310 -3.009 12.017 1.00 84.56 283 ASP A C 1
ATOM 2263 O O . ASP A 1 283 ? -27.185 -1.837 11.623 1.00 84.56 283 ASP A O 1
ATOM 2267 N N . PRO A 1 284 ? -26.995 -4.058 11.227 1.00 78.31 284 PRO A N 1
ATOM 2268 C CA . PRO A 1 284 ? -26.429 -3.898 9.894 1.00 78.31 284 PRO A CA 1
ATOM 2269 C C . PRO A 1 284 ? -27.387 -3.217 8.921 1.00 78.31 284 PRO A C 1
ATOM 2271 O O . PRO A 1 284 ? -26.926 -2.663 7.930 1.00 78.31 284 PRO A O 1
ATOM 2274 N N . TYR A 1 285 ? -28.694 -3.203 9.194 1.00 81.81 285 TYR A N 1
ATOM 2275 C CA . TYR A 1 285 ? -29.698 -2.603 8.319 1.00 81.81 285 TYR A CA 1
ATOM 2276 C C . TYR A 1 285 ? -29.857 -1.095 8.521 1.00 81.81 285 TYR A C 1
ATOM 2278 O O . TYR A 1 285 ? -30.425 -0.413 7.667 1.00 81.81 285 TYR A O 1
ATOM 2286 N N . THR A 1 286 ? -29.318 -0.555 9.616 1.00 83.81 286 THR A N 1
ATOM 2287 C CA . THR A 1 286 ? -29.305 0.893 9.886 1.00 83.81 286 THR A CA 1
ATOM 2288 C C . THR A 1 286 ? -27.996 1.568 9.474 1.00 83.81 286 THR A C 1
ATOM 2290 O O . THR A 1 286 ? -27.962 2.788 9.301 1.00 83.81 286 THR A O 1
ATOM 2293 N N . ASP A 1 287 ? -26.928 0.796 9.249 1.00 86.50 287 ASP A N 1
ATOM 2294 C CA . ASP A 1 287 ? -25.630 1.303 8.799 1.00 86.50 287 ASP A CA 1
ATOM 2295 C C . ASP A 1 287 ? -25.548 1.338 7.261 1.00 86.50 287 ASP A C 1
ATOM 2297 O O . ASP A 1 287 ? -25.171 0.373 6.589 1.00 86.50 287 ASP A O 1
ATOM 2301 N N . ALA A 1 288 ? -25.889 2.494 6.684 1.00 86.12 288 ALA A N 1
ATOM 2302 C CA . ALA A 1 288 ? -25.892 2.696 5.235 1.00 86.12 288 ALA A CA 1
ATOM 2303 C C . ALA A 1 288 ? -24.512 2.489 4.578 1.00 86.12 288 ALA A C 1
ATOM 2305 O O . ALA A 1 288 ? -24.436 2.057 3.423 1.00 86.12 288 ALA A O 1
ATOM 2306 N N . ALA A 1 289 ? -23.418 2.796 5.286 1.00 85.44 289 ALA A N 1
ATOM 2307 C CA . ALA A 1 289 ? -22.067 2.641 4.753 1.00 85.44 289 ALA A CA 1
ATOM 2308 C C . ALA A 1 289 ? -21.680 1.159 4.684 1.00 85.44 289 ALA A C 1
ATOM 2310 O O . ALA A 1 289 ? -21.185 0.695 3.650 1.00 85.44 289 ALA A O 1
ATOM 2311 N N . PHE A 1 290 ? -21.977 0.414 5.751 1.00 86.25 290 PHE A N 1
ATOM 2312 C CA . PHE A 1 290 ? -21.792 -1.030 5.801 1.00 86.25 290 PHE A CA 1
ATOM 2313 C C . PHE A 1 290 ? -22.626 -1.738 4.727 1.00 86.25 290 PHE A C 1
ATOM 2315 O O . PHE A 1 290 ? -22.068 -2.510 3.946 1.00 86.25 290 PHE A O 1
ATOM 2322 N N . LEU A 1 291 ? -23.920 -1.415 4.600 1.00 86.25 291 LEU A N 1
ATOM 2323 C CA . LEU A 1 291 ? -24.793 -1.994 3.569 1.00 86.25 291 LEU A CA 1
ATOM 2324 C C . LEU A 1 291 ? -24.261 -1.762 2.155 1.00 86.25 291 LEU A C 1
ATOM 2326 O O . LEU A 1 291 ? -24.208 -2.695 1.355 1.00 86.25 291 LEU A O 1
ATOM 2330 N N . ALA A 1 292 ? -23.814 -0.543 1.843 1.00 84.38 292 ALA A N 1
ATOM 2331 C CA . ALA A 1 292 ? -23.258 -0.231 0.529 1.00 84.38 292 ALA A CA 1
ATOM 2332 C C . ALA A 1 292 ? -21.949 -0.993 0.244 1.00 84.38 292 ALA A C 1
ATOM 2334 O O . ALA A 1 292 ? -21.633 -1.291 -0.911 1.00 84.38 292 ALA A O 1
ATOM 2335 N N . ALA A 1 293 ? -21.147 -1.291 1.268 1.00 84.12 293 ALA A N 1
ATOM 2336 C CA . ALA A 1 293 ? -19.957 -2.127 1.129 1.00 84.12 293 ALA A CA 1
ATOM 2337 C C . ALA A 1 293 ? -20.324 -3.609 0.957 1.00 84.12 293 ALA A C 1
ATOM 2339 O O . ALA A 1 293 ? -19.779 -4.271 0.070 1.00 84.12 293 ALA A O 1
ATOM 2340 N N . ALA A 1 294 ? -21.279 -4.098 1.746 1.00 83.56 294 ALA A N 1
ATOM 2341 C CA . ALA A 1 294 ? -21.779 -5.462 1.700 1.00 83.56 294 ALA A CA 1
ATOM 2342 C C . ALA A 1 294 ? -22.465 -5.780 0.362 1.00 83.56 294 ALA A C 1
ATOM 2344 O O . ALA A 1 294 ? -22.184 -6.820 -0.230 1.00 83.56 294 ALA A O 1
ATOM 2345 N N . GLU A 1 295 ? -23.281 -4.868 -0.187 1.00 83.56 295 GLU A N 1
ATOM 2346 C CA . GLU A 1 295 ? -23.975 -5.074 -1.469 1.00 83.56 295 GLU A CA 1
ATOM 2347 C C . GLU A 1 295 ? -22.982 -5.243 -2.626 1.00 83.56 295 GLU A C 1
ATOM 2349 O O . GLU A 1 295 ? -23.209 -6.033 -3.538 1.00 83.56 295 GLU A O 1
ATOM 2354 N N . ARG A 1 296 ? -21.829 -4.564 -2.588 1.00 82.31 296 ARG A N 1
ATOM 2355 C CA . ARG A 1 296 ? -20.785 -4.748 -3.612 1.00 82.31 296 ARG A CA 1
ATOM 2356 C C . ARG A 1 296 ? -20.150 -6.138 -3.577 1.00 82.31 296 ARG A C 1
ATOM 2358 O O . ARG A 1 296 ? -19.565 -6.547 -4.578 1.00 82.31 296 ARG A O 1
ATOM 2365 N N . ILE A 1 297 ? -20.221 -6.832 -2.442 1.00 79.69 297 ILE A N 1
ATOM 2366 C CA . ILE A 1 297 ? -19.640 -8.163 -2.256 1.00 79.69 297 ILE A CA 1
ATOM 2367 C C . ILE A 1 297 ? -20.708 -9.230 -2.511 1.00 79.69 297 ILE A C 1
ATOM 2369 O O . ILE A 1 297 ? -20.482 -10.137 -3.309 1.00 79.69 297 ILE A O 1
ATOM 2373 N N . LEU A 1 298 ? -21.876 -9.085 -1.876 1.00 78.12 298 LEU A N 1
ATOM 2374 C CA . LEU A 1 298 ? -22.999 -10.024 -1.894 1.00 78.12 298 LEU A CA 1
ATOM 2375 C C . LEU A 1 298 ? -24.312 -9.326 -2.320 1.00 78.12 298 LEU A C 1
ATOM 2377 O O . LEU A 1 298 ? -25.249 -9.219 -1.524 1.00 78.12 298 LEU A O 1
ATOM 2381 N N . PRO A 1 299 ? -24.430 -8.857 -3.578 1.00 76.94 299 PRO A N 1
ATOM 2382 C CA . PRO A 1 299 ? -25.545 -8.007 -4.011 1.00 76.94 299 PRO A CA 1
ATOM 2383 C C . PRO A 1 299 ? -26.911 -8.685 -3.886 1.00 76.94 299 PRO A C 1
ATOM 2385 O O . PRO A 1 299 ? -27.889 -8.051 -3.501 1.00 76.94 299 PRO A O 1
ATOM 2388 N N . TRP A 1 300 ? -26.991 -9.981 -4.192 1.00 75.06 300 TRP A N 1
ATOM 2389 C CA . TRP A 1 300 ? -28.238 -10.736 -4.091 1.00 75.06 300 TRP A CA 1
ATOM 2390 C C . TRP A 1 300 ? -28.704 -10.898 -2.636 1.00 75.06 300 TRP A C 1
ATOM 2392 O O . TRP A 1 300 ? -29.873 -10.646 -2.342 1.00 75.06 300 TRP A O 1
ATOM 2402 N N . TYR A 1 301 ? -27.785 -11.246 -1.724 1.00 74.69 301 TYR A N 1
ATOM 2403 C CA . TYR A 1 301 ? -28.086 -11.404 -0.297 1.00 74.69 301 TYR A CA 1
ATOM 2404 C C . TYR A 1 301 ? -28.628 -10.094 0.272 1.00 74.69 301 TYR A C 1
ATOM 2406 O O . TYR A 1 301 ? -29.722 -10.070 0.821 1.00 74.69 301 TYR A O 1
ATOM 2414 N N . ILE A 1 302 ? -27.925 -8.980 0.056 1.00 76.38 302 ILE A N 1
ATOM 2415 C CA . ILE A 1 302 ? -28.323 -7.685 0.619 1.00 76.38 302 ILE A CA 1
ATOM 2416 C C . ILE A 1 302 ? -29.665 -7.208 0.047 1.00 76.38 302 ILE A C 1
ATOM 2418 O O . ILE A 1 302 ? -30.544 -6.792 0.801 1.00 76.38 302 ILE A O 1
ATOM 2422 N N . ARG A 1 303 ? -29.903 -7.354 -1.264 1.00 75.62 303 ARG A N 1
ATOM 2423 C CA . ARG A 1 303 ? -31.185 -6.964 -1.881 1.00 75.62 303 ARG A CA 1
ATOM 2424 C C . ARG A 1 303 ? -32.393 -7.712 -1.323 1.00 75.62 303 ARG A C 1
ATOM 2426 O O . ARG A 1 303 ? -33.470 -7.126 -1.281 1.00 75.62 303 ARG A O 1
ATOM 2433 N N . ARG A 1 304 ? -32.243 -8.967 -0.887 1.00 71.19 304 ARG A N 1
ATOM 2434 C CA . ARG A 1 304 ? -33.328 -9.743 -0.254 1.00 71.19 304 ARG A CA 1
ATOM 2435 C C . ARG A 1 304 ? -33.831 -9.102 1.042 1.00 71.19 304 ARG A C 1
ATOM 2437 O O . ARG A 1 304 ? -35.009 -9.248 1.367 1.00 71.19 304 ARG A O 1
ATOM 2444 N N . TYR A 1 305 ? -32.946 -8.437 1.775 1.00 67.88 305 TYR A N 1
ATOM 2445 C CA . TYR A 1 305 ? -33.255 -7.863 3.081 1.00 67.88 305 TYR A CA 1
ATOM 2446 C C . TYR A 1 305 ? -33.560 -6.365 3.022 1.00 67.88 305 TYR A C 1
ATOM 2448 O O . TYR A 1 305 ? -34.358 -5.891 3.822 1.00 67.88 305 TYR A O 1
ATOM 2456 N N . VAL A 1 306 ? -32.995 -5.644 2.047 1.00 65.62 306 VAL A N 1
ATOM 2457 C CA . VAL A 1 306 ? -33.200 -4.194 1.883 1.00 65.62 306 VAL A CA 1
ATOM 2458 C C . VAL A 1 306 ? -34.408 -3.854 0.991 1.00 65.62 306 VAL A C 1
ATOM 2460 O O . VAL A 1 306 ? -35.021 -2.813 1.189 1.00 65.62 306 VAL A O 1
ATOM 2463 N N . ASN A 1 307 ? -34.811 -4.717 0.044 1.00 57.03 307 ASN A N 1
ATOM 2464 C CA . ASN A 1 307 ? -36.004 -4.499 -0.800 1.00 57.03 307 ASN A CA 1
ATOM 2465 C C . ASN A 1 307 ? -37.289 -5.125 -0.217 1.00 57.03 307 ASN A C 1
ATOM 2467 O O . ASN A 1 307 ? -38.065 -5.737 -0.958 1.00 57.03 307 ASN A O 1
ATOM 2471 N N . ARG A 1 308 ? -37.507 -5.012 1.097 1.00 47.50 308 ARG A N 1
ATOM 2472 C CA . ARG A 1 308 ? -38.790 -5.356 1.729 1.00 47.50 308 ARG A CA 1
ATOM 2473 C C . ARG A 1 308 ? -39.654 -4.124 1.943 1.00 47.50 308 ARG A C 1
ATOM 2475 O O . ARG A 1 308 ? -39.107 -3.105 2.411 1.00 47.50 308 ARG A O 1
#